Protein AF-A0ABD0SKF1-F1 (afdb_monomer_lite)

Foldseek 3Di:
DVVVVVVVVVVVVVVCVVVVVVLVVLLVVLLVVLVVVVVVVVVCCVPPVPPVVVVLVVLVVLLCVLLPPPCPVVLVVVLVVLLCVLVVVLVVVVVVLVVVLVVVVVVVNVVVNVSSVSVNVSVVVVSVLLSVLVSLLSSLLVSLVSLLVVLVVVLVVVVVVVCVVCPDDDDPDDDDDDDDDDDDDPPPDDDDPVSVVSSVVSVVSSVVSVVVSCVVNVVVVVSVVVSQVPNDDPVVVVVVVVSVVVSVVSVVSSVVSVVSSVVSVVVVVVPCVCVVPDDPVVVVVVVVVVVVVVVVVVVVVPD

Structure (mmCIF, N/CA/C/O backbone):
data_AF-A0ABD0SKF1-F1
#
_entry.id   AF-A0ABD0SKF1-F1
#
loop_
_atom_site.group_PDB
_atom_site.id
_atom_site.type_symbol
_atom_site.label_atom_id
_atom_site.label_alt_id
_atom_site.label_comp_id
_atom_site.label_asym_id
_atom_site.label_entity_id
_atom_site.label_seq_id
_atom_site.pdbx_PDB_ins_code
_atom_site.Cartn_x
_atom_site.Cartn_y
_atom_site.Cartn_z
_atom_site.occupancy
_atom_site.B_iso_or_equiv
_atom_site.auth_seq_id
_atom_site.auth_comp_id
_atom_site.auth_asym_id
_atom_site.auth_atom_id
_atom_site.pdbx_PDB_model_num
ATOM 1 N N . MET A 1 1 ? 49.234 -23.256 -29.506 1.00 54.59 1 MET A N 1
ATOM 2 C CA . MET A 1 1 ? 48.495 -22.386 -28.553 1.00 54.59 1 MET A CA 1
ATOM 3 C C . MET A 1 1 ? 47.554 -21.369 -29.221 1.00 54.59 1 MET A C 1
ATOM 5 O O . MET A 1 1 ? 46.573 -20.989 -28.597 1.00 54.59 1 MET A O 1
ATOM 9 N N . SER A 1 2 ? 47.774 -20.956 -30.476 1.00 57.03 2 SER A N 1
ATOM 10 C CA . SER A 1 2 ? 46.906 -20.014 -31.215 1.00 57.03 2 SER A CA 1
ATOM 11 C C . SER A 1 2 ? 45.556 -20.604 -31.668 1.00 57.03 2 SER A C 1
ATOM 13 O O . SER A 1 2 ? 44.534 -19.933 -31.557 1.00 57.03 2 SER A O 1
ATOM 15 N N . ALA A 1 3 ? 45.510 -21.877 -32.079 1.00 50.09 3 ALA A N 1
ATOM 16 C CA . ALA A 1 3 ? 44.275 -22.535 -32.536 1.00 50.09 3 ALA A CA 1
ATOM 17 C C . ALA A 1 3 ? 43.197 -22.692 -31.438 1.00 50.09 3 ALA A C 1
ATOM 19 O O . ALA A 1 3 ? 42.002 -22.634 -31.719 1.00 50.09 3 ALA A O 1
ATOM 20 N N . PHE A 1 4 ? 43.599 -22.805 -30.166 1.00 46.09 4 PHE A N 1
ATOM 21 C CA . PHE A 1 4 ? 42.666 -22.945 -29.038 1.00 46.09 4 PHE A CA 1
ATOM 22 C C . PHE A 1 4 ? 41.948 -21.625 -28.684 1.00 46.09 4 PHE A C 1
ATOM 24 O O . PHE A 1 4 ? 40.824 -21.649 -28.185 1.00 46.09 4 PHE A O 1
ATOM 31 N N . ARG A 1 5 ? 42.547 -20.459 -28.992 1.00 54.44 5 ARG A N 1
ATOM 32 C CA . ARG A 1 5 ? 41.892 -19.145 -28.815 1.00 54.44 5 ARG A CA 1
ATOM 33 C C . ARG A 1 5 ? 40.775 -18.909 -29.833 1.00 54.44 5 ARG A C 1
ATOM 35 O O . ARG A 1 5 ? 39.752 -18.330 -29.480 1.00 54.44 5 ARG A O 1
ATOM 42 N N . ILE A 1 6 ? 40.943 -19.396 -31.061 1.00 58.97 6 ILE A N 1
ATOM 43 C CA . ILE A 1 6 ? 39.973 -19.199 -32.149 1.00 58.97 6 ILE A CA 1
ATOM 44 C C . ILE A 1 6 ? 38.695 -20.014 -31.891 1.00 58.97 6 ILE A C 1
ATOM 46 O O . ILE A 1 6 ? 37.588 -19.500 -32.044 1.00 58.97 6 ILE A O 1
ATOM 50 N N . ILE A 1 7 ? 38.833 -21.248 -31.393 1.00 60.38 7 ILE A N 1
ATOM 51 C CA . ILE A 1 7 ? 37.686 -22.108 -31.056 1.00 60.38 7 ILE A CA 1
ATOM 52 C C . ILE A 1 7 ? 36.865 -21.517 -29.899 1.00 60.38 7 ILE A C 1
ATOM 54 O O . ILE A 1 7 ? 35.635 -21.559 -29.936 1.00 60.38 7 ILE A O 1
ATOM 58 N N . ASN A 1 8 ? 37.517 -20.918 -28.895 1.00 62.75 8 ASN A N 1
ATOM 59 C CA . ASN A 1 8 ? 36.797 -20.244 -27.813 1.00 62.75 8 ASN A CA 1
ATOM 60 C C . ASN A 1 8 ? 36.077 -18.980 -28.301 1.00 62.75 8 ASN A C 1
ATOM 62 O O . ASN A 1 8 ? 34.930 -18.767 -27.918 1.00 62.75 8 ASN A O 1
ATOM 66 N N . SER A 1 9 ? 36.686 -18.184 -29.186 1.00 68.44 9 SER A N 1
ATOM 67 C CA . SER A 1 9 ? 36.054 -16.961 -29.705 1.00 68.44 9 SER A CA 1
ATOM 68 C C . SER A 1 9 ? 34.761 -17.233 -30.485 1.00 68.44 9 SER A C 1
ATOM 70 O O . SER A 1 9 ? 33.800 -16.478 -30.349 1.00 68.44 9 SER A O 1
ATOM 72 N N . ASN A 1 10 ? 34.691 -18.332 -31.245 1.00 71.38 10 ASN A N 1
ATOM 73 C CA . ASN A 1 10 ? 33.471 -18.705 -31.972 1.00 71.38 10 ASN A CA 1
ATOM 74 C C . ASN A 1 10 ? 32.337 -19.164 -31.045 1.00 71.38 10 ASN A C 1
ATOM 76 O O . ASN A 1 10 ? 31.175 -18.870 -31.313 1.00 71.38 10 ASN A O 1
ATOM 80 N N . LYS A 1 11 ? 32.651 -19.832 -29.925 1.00 73.69 11 LYS A N 1
ATOM 81 C CA . LYS A 1 11 ? 31.632 -20.213 -28.932 1.00 73.69 11 LYS A CA 1
ATOM 82 C C . LYS A 1 11 ? 30.988 -18.988 -28.283 1.00 73.69 11 LYS A C 1
ATOM 84 O O . LYS A 1 11 ? 29.771 -18.964 -28.132 1.00 73.69 11 LYS A O 1
ATOM 89 N N . TYR A 1 12 ? 31.779 -17.964 -27.954 1.00 71.31 12 TYR A N 1
ATOM 90 C CA . TYR A 1 12 ? 31.246 -16.710 -27.412 1.00 71.31 12 TYR A CA 1
ATOM 91 C C . TYR A 1 12 ? 30.392 -15.953 -28.430 1.00 71.31 12 TYR A C 1
ATOM 93 O O . TYR A 1 12 ? 29.350 -15.432 -28.052 1.00 71.31 12 TYR A O 1
ATOM 101 N N . LEU A 1 13 ? 30.774 -15.945 -29.710 1.00 73.25 13 LEU A N 1
ATOM 102 C CA . LEU A 1 13 ? 29.998 -15.283 -30.762 1.00 73.25 13 LEU A CA 1
ATOM 103 C C . LEU A 1 13 ? 28.620 -15.938 -30.963 1.00 73.25 13 LEU A C 1
ATOM 105 O O . LEU A 1 13 ? 27.614 -15.240 -31.054 1.00 73.25 13 LEU A O 1
ATOM 109 N N . ILE A 1 14 ? 28.564 -17.276 -30.971 1.00 76.38 14 ILE A N 1
ATOM 110 C CA . ILE A 1 14 ? 27.308 -18.036 -31.090 1.00 76.38 14 ILE A CA 1
ATOM 111 C C . ILE A 1 14 ? 26.435 -17.829 -29.847 1.00 76.38 14 ILE A C 1
ATOM 113 O O . ILE A 1 14 ? 25.235 -17.590 -29.967 1.00 76.38 14 ILE A O 1
ATOM 117 N N . LEU A 1 15 ? 27.032 -17.867 -28.650 1.00 70.62 15 LEU A N 1
ATOM 118 C CA . LEU A 1 15 ? 26.300 -17.618 -27.409 1.00 70.62 15 LEU A CA 1
ATOM 119 C C . LEU A 1 15 ? 25.717 -16.195 -27.392 1.00 70.62 15 LEU A C 1
ATOM 121 O O . LEU A 1 15 ? 24.545 -16.017 -27.079 1.00 70.62 15 LEU A O 1
ATOM 125 N N . TYR A 1 16 ? 26.503 -15.192 -27.791 1.00 70.69 16 TYR A N 1
ATOM 126 C CA . TYR A 1 16 ? 26.059 -13.799 -27.867 1.00 70.69 16 TYR A CA 1
ATOM 127 C C . TYR A 1 16 ? 24.947 -13.613 -28.911 1.00 70.69 16 TYR A C 1
ATOM 129 O O . TYR A 1 16 ? 23.944 -12.954 -28.640 1.00 70.69 16 TYR A O 1
ATOM 137 N N . GLY A 1 17 ? 25.081 -14.273 -30.066 1.00 74.00 17 GLY A N 1
ATOM 138 C CA . GLY A 1 17 ? 24.083 -14.283 -31.134 1.00 74.00 17 GLY A CA 1
ATOM 139 C C . GLY A 1 17 ? 22.744 -14.914 -30.739 1.00 74.00 17 GLY A C 1
ATOM 140 O O . GLY A 1 17 ? 21.722 -14.506 -31.273 1.00 74.00 17 GLY A O 1
ATOM 141 N N . CYS A 1 18 ? 22.715 -15.849 -29.784 1.00 73.00 18 CYS A N 1
ATOM 142 C CA . CYS A 1 18 ? 21.472 -16.449 -29.277 1.00 73.00 18 CYS A CA 1
ATOM 143 C C . CYS A 1 18 ? 20.893 -15.711 -28.058 1.00 73.00 18 CYS A C 1
ATOM 145 O O . CYS A 1 18 ? 19.673 -15.597 -27.920 1.00 73.00 18 CYS A O 1
ATOM 147 N N . VAL A 1 19 ? 21.745 -15.206 -27.162 1.00 72.69 19 VAL A N 1
ATOM 148 C CA . VAL A 1 19 ? 21.316 -14.566 -25.906 1.00 72.69 19 VAL A CA 1
ATOM 149 C C . VAL A 1 19 ? 20.727 -13.177 -26.153 1.00 72.69 19 VAL A C 1
ATOM 151 O O . VAL A 1 19 ? 19.704 -12.829 -25.571 1.00 72.69 19 VAL A O 1
ATOM 154 N N . VAL A 1 20 ? 21.317 -12.376 -27.045 1.00 72.19 20 VAL A N 1
ATOM 155 C CA . VAL A 1 20 ? 20.825 -11.009 -27.284 1.00 72.19 20 VAL A CA 1
ATOM 156 C C . VAL A 1 20 ? 19.409 -10.999 -27.888 1.00 72.19 20 VAL A C 1
ATOM 158 O O . VAL A 1 20 ? 18.551 -10.297 -27.346 1.00 72.19 20 VAL A O 1
ATOM 161 N N . PRO A 1 21 ? 19.087 -11.803 -28.922 1.00 73.31 21 PRO A N 1
ATOM 162 C CA . PRO A 1 21 ? 17.731 -11.857 -29.471 1.00 73.31 21 PRO A CA 1
ATOM 163 C C . PRO A 1 21 ? 16.698 -12.448 -28.510 1.00 73.31 21 PRO A C 1
ATOM 165 O O . PRO A 1 21 ? 15.554 -12.002 -28.500 1.00 73.31 21 PRO A O 1
ATOM 168 N N . THR A 1 22 ? 17.079 -13.427 -27.683 1.00 73.44 22 THR A N 1
ATOM 169 C CA . THR A 1 22 ? 16.158 -14.014 -26.695 1.00 73.44 22 THR A CA 1
ATOM 170 C C . THR A 1 22 ? 15.822 -13.012 -25.591 1.00 73.44 22 THR A C 1
ATOM 172 O O . THR A 1 22 ? 14.644 -12.826 -25.283 1.00 73.44 22 THR A O 1
ATOM 175 N N . CYS A 1 23 ? 16.811 -12.279 -25.072 1.00 68.00 23 CYS A N 1
ATOM 176 C CA . CYS A 1 23 ? 16.583 -11.161 -24.150 1.00 68.00 23 CYS A CA 1
ATOM 177 C C . CYS A 1 23 ? 15.711 -10.065 -24.780 1.00 68.00 23 CYS A C 1
ATOM 179 O O . CYS A 1 23 ? 14.796 -9.545 -24.137 1.00 68.00 23 CYS A O 1
ATOM 181 N N . PHE A 1 24 ? 15.952 -9.742 -26.051 1.00 72.25 24 PHE A N 1
ATOM 182 C CA . PHE A 1 24 ? 15.146 -8.776 -26.792 1.00 72.25 24 PHE A CA 1
ATOM 183 C C . PHE A 1 24 ? 13.683 -9.229 -26.916 1.00 72.25 24 PHE A C 1
ATOM 185 O O . PHE A 1 24 ? 12.773 -8.465 -26.600 1.00 72.25 24 PHE A O 1
ATOM 192 N N . TYR A 1 25 ? 13.444 -10.487 -27.295 1.00 75.06 25 TYR A N 1
ATOM 193 C CA . TYR A 1 25 ? 12.098 -11.046 -27.436 1.00 75.06 25 TYR A CA 1
ATOM 194 C C . TYR A 1 25 ? 11.344 -11.092 -26.103 1.00 75.06 25 TYR A C 1
ATOM 196 O O . TYR A 1 25 ? 10.180 -10.702 -26.040 1.00 75.06 25 TYR A O 1
ATOM 204 N N . MET A 1 26 ? 12.014 -11.489 -25.017 1.00 73.38 26 MET A N 1
ATOM 205 C CA . MET A 1 26 ? 11.421 -11.453 -23.676 1.00 73.38 26 MET A CA 1
ATOM 206 C C . MET A 1 26 ? 11.051 -10.026 -23.252 1.00 73.38 26 MET A C 1
ATOM 208 O O . MET A 1 26 ? 9.998 -9.815 -22.646 1.00 73.38 26 MET A O 1
ATOM 212 N N . THR A 1 27 ? 11.872 -9.037 -23.618 1.00 70.94 27 THR A N 1
ATOM 213 C CA . THR A 1 27 ? 11.595 -7.616 -23.352 1.00 70.94 27 THR A CA 1
ATOM 214 C C . THR A 1 27 ? 10.375 -7.139 -24.127 1.00 70.94 27 THR A C 1
ATOM 216 O O . THR A 1 27 ? 9.490 -6.510 -23.550 1.00 70.94 27 THR A O 1
ATOM 219 N N . LEU A 1 28 ? 10.280 -7.497 -25.408 1.00 74.56 28 LEU A N 1
ATOM 220 C CA . LEU A 1 28 ? 9.142 -7.159 -26.259 1.00 74.56 28 LEU A CA 1
ATOM 221 C C . LEU A 1 28 ? 7.839 -7.819 -25.775 1.00 74.56 28 LEU A C 1
ATOM 223 O O . LEU A 1 28 ? 6.785 -7.187 -25.765 1.00 74.56 28 LEU A O 1
ATOM 227 N N . LEU A 1 29 ? 7.902 -9.080 -25.344 1.00 77.12 29 LEU A N 1
ATOM 228 C CA . LEU A 1 29 ? 6.737 -9.816 -24.851 1.00 77.12 29 LEU A CA 1
ATOM 229 C C . LEU A 1 29 ? 6.247 -9.262 -23.508 1.00 77.12 29 LEU A C 1
ATOM 231 O O . LEU A 1 29 ? 5.046 -9.073 -23.317 1.00 77.12 29 LEU A O 1
ATOM 235 N N . THR A 1 30 ? 7.179 -8.921 -22.614 1.00 74.19 30 THR A N 1
ATOM 236 C CA . THR A 1 30 ? 6.877 -8.223 -21.355 1.00 74.19 30 THR A CA 1
ATOM 237 C C . THR A 1 30 ? 6.212 -6.877 -21.624 1.00 74.19 30 THR A C 1
ATOM 239 O O . THR A 1 30 ? 5.169 -6.567 -21.053 1.00 74.19 30 THR A O 1
ATOM 242 N N . PHE A 1 31 ? 6.761 -6.118 -22.569 1.00 73.44 31 PHE A N 1
ATOM 243 C CA . PHE A 1 31 ? 6.214 -4.841 -23.010 1.00 73.44 31 PHE A CA 1
ATOM 244 C C . PHE A 1 31 ? 4.782 -4.969 -23.551 1.00 73.44 31 PHE A C 1
ATOM 246 O O . PHE A 1 31 ? 3.900 -4.209 -23.150 1.00 73.44 31 PHE A O 1
ATOM 253 N N . LEU A 1 32 ? 4.522 -5.944 -24.430 1.00 79.19 32 LEU A N 1
ATOM 254 C CA . LEU A 1 32 ? 3.186 -6.171 -24.991 1.00 79.19 32 LEU A CA 1
ATOM 255 C C . LEU A 1 32 ? 2.180 -6.490 -23.886 1.00 79.19 32 LEU A C 1
ATOM 257 O O . LEU A 1 32 ? 1.076 -5.946 -23.874 1.00 79.19 32 LEU A O 1
ATOM 261 N N . PHE A 1 33 ? 2.577 -7.329 -22.932 1.00 79.00 33 PHE A N 1
ATOM 262 C CA . PHE A 1 33 ? 1.734 -7.672 -21.798 1.00 79.00 33 PHE A CA 1
ATOM 263 C C . PHE A 1 33 ? 1.410 -6.449 -20.930 1.00 79.00 33 PHE A C 1
ATOM 265 O O . PHE A 1 33 ? 0.256 -6.239 -20.558 1.00 79.00 33 PHE A O 1
ATOM 272 N N . GLU A 1 34 ? 2.393 -5.600 -20.638 1.00 73.62 34 GLU A N 1
ATOM 273 C CA . GLU A 1 34 ? 2.181 -4.405 -19.819 1.00 73.62 34 GLU A CA 1
ATOM 274 C C . GLU A 1 34 ? 1.318 -3.346 -20.510 1.00 73.62 34 GLU A C 1
ATOM 276 O O . GLU A 1 34 ? 0.498 -2.703 -19.847 1.00 73.62 34 GLU A O 1
ATOM 281 N N . ILE A 1 35 ? 1.434 -3.198 -21.834 1.00 77.50 35 ILE A N 1
ATOM 282 C CA . ILE A 1 35 ? 0.530 -2.346 -22.617 1.00 77.50 35 ILE A CA 1
ATOM 283 C C . ILE A 1 35 ? -0.894 -2.893 -22.575 1.00 77.50 35 ILE A C 1
ATOM 285 O O . ILE A 1 35 ? -1.823 -2.126 -22.330 1.00 77.50 35 ILE A O 1
ATOM 289 N N . LEU A 1 36 ? -1.086 -4.202 -22.756 1.00 82.25 36 LEU A N 1
ATOM 290 C CA . LEU A 1 36 ? -2.411 -4.818 -22.654 1.00 82.25 36 LEU A CA 1
ATOM 291 C C . LEU A 1 36 ? -3.014 -4.598 -21.263 1.00 82.25 36 LEU A C 1
ATOM 293 O O . LEU A 1 36 ? -4.157 -4.157 -21.152 1.00 82.25 36 LEU A O 1
ATOM 297 N N . MET A 1 37 ? -2.229 -4.804 -20.204 1.00 79.06 37 MET A N 1
ATOM 298 C CA . MET A 1 37 ? -2.646 -4.518 -18.829 1.00 79.06 37 MET A CA 1
ATOM 299 C C . MET A 1 37 ? -2.981 -3.038 -18.630 1.00 79.06 37 MET A C 1
ATOM 301 O O . MET A 1 37 ? -3.961 -2.709 -17.967 1.00 79.06 37 MET A O 1
ATOM 305 N N . TYR A 1 38 ? -2.209 -2.125 -19.223 1.00 77.06 38 TYR A N 1
ATOM 306 C CA . TYR A 1 38 ? -2.511 -0.697 -19.193 1.00 77.06 38 TYR A CA 1
ATOM 307 C C . TYR A 1 38 ? -3.816 -0.357 -19.913 1.00 77.06 38 TYR A C 1
ATOM 309 O O . TYR A 1 38 ? -4.615 0.392 -19.361 1.00 77.06 38 TYR A O 1
ATOM 317 N N . ILE A 1 39 ? -4.075 -0.930 -21.088 1.00 80.25 39 ILE A N 1
ATOM 318 C CA . ILE A 1 39 ? -5.331 -0.734 -21.821 1.00 80.25 39 ILE A CA 1
ATOM 319 C C . ILE A 1 39 ? -6.514 -1.270 -21.006 1.00 80.25 39 ILE A C 1
ATOM 321 O O . ILE A 1 39 ? -7.530 -0.587 -20.888 1.00 80.25 39 ILE A O 1
ATOM 325 N N . VAL A 1 40 ? -6.376 -2.448 -20.390 1.00 82.19 40 VAL A N 1
ATOM 326 C CA . VAL A 1 40 ? -7.392 -3.018 -19.488 1.00 82.19 40 VAL A CA 1
ATOM 327 C C . VAL A 1 40 ? -7.638 -2.094 -18.296 1.00 82.19 40 VAL A C 1
ATOM 329 O O . VAL A 1 40 ? -8.790 -1.797 -17.973 1.00 82.19 40 VAL A O 1
ATOM 332 N N . ASP A 1 41 ? -6.575 -1.580 -17.674 1.00 73.19 41 ASP A N 1
ATOM 333 C CA . ASP A 1 41 ? -6.674 -0.627 -16.570 1.00 73.19 41 ASP A CA 1
ATOM 334 C C . ASP A 1 41 ? -7.400 0.653 -16.988 1.00 73.19 41 ASP A C 1
ATOM 336 O O . ASP A 1 41 ? -8.222 1.164 -16.226 1.00 73.19 41 ASP A O 1
ATOM 340 N N . LEU A 1 42 ? -7.106 1.165 -18.184 1.00 75.81 42 LEU A N 1
ATOM 341 C CA . LEU A 1 42 ? -7.687 2.390 -18.721 1.00 75.81 42 LEU A CA 1
ATOM 342 C C . LEU A 1 42 ? -9.158 2.189 -19.089 1.00 75.81 42 LEU A C 1
ATOM 344 O O . LEU A 1 42 ? -9.985 3.039 -18.772 1.00 75.81 42 LEU A O 1
ATOM 348 N N . GLY A 1 43 ? -9.506 1.035 -19.662 1.00 82.31 43 GLY A N 1
ATOM 349 C CA . GLY A 1 43 ? -10.890 0.635 -19.910 1.00 82.31 43 GLY A CA 1
ATOM 350 C C . GLY A 1 43 ? -11.689 0.490 -18.614 1.00 82.31 43 GLY A C 1
ATOM 351 O O . GLY A 1 43 ? -12.815 0.981 -18.519 1.00 82.31 43 GLY A O 1
ATOM 352 N N . TYR A 1 44 ? -11.092 -0.108 -17.579 1.00 77.62 44 TYR A N 1
ATOM 353 C CA . TYR A 1 44 ? -11.714 -0.205 -16.259 1.00 77.62 44 TYR A CA 1
ATOM 354 C C . TYR A 1 44 ? -11.873 1.172 -15.607 1.00 77.62 44 TYR A C 1
ATOM 356 O O . TYR A 1 44 ? -12.935 1.487 -15.071 1.00 77.62 44 TYR A O 1
ATOM 364 N N . LEU A 1 45 ? -10.842 2.020 -15.685 1.00 75.75 45 LEU A N 1
ATOM 365 C CA . LEU A 1 45 ? -10.893 3.394 -15.197 1.00 75.75 45 LEU A CA 1
ATOM 366 C C . LEU A 1 45 ? -12.013 4.161 -15.907 1.00 75.75 45 LEU A C 1
ATOM 368 O O . LEU A 1 45 ? -12.868 4.739 -15.249 1.00 75.75 45 LEU A O 1
ATOM 372 N N . PHE A 1 46 ? -12.071 4.129 -17.231 1.00 82.81 46 PHE A N 1
ATOM 373 C CA . PHE A 1 46 ? -13.068 4.882 -17.982 1.00 82.81 46 PHE A CA 1
ATOM 374 C C . PHE A 1 46 ? -14.497 4.417 -17.672 1.00 82.81 46 PHE A C 1
ATOM 376 O O . PHE A 1 46 ? -15.387 5.236 -17.457 1.00 82.81 46 PHE A O 1
ATOM 383 N N . ARG A 1 47 ? -14.711 3.100 -17.570 1.00 83.88 47 ARG A N 1
ATOM 384 C CA . ARG A 1 47 ? -16.043 2.522 -17.358 1.00 83.88 47 ARG A CA 1
ATOM 385 C C . ARG A 1 47 ? -16.534 2.610 -15.912 1.00 83.88 47 ARG A C 1
ATOM 387 O O . ARG A 1 47 ? -17.732 2.756 -15.692 1.00 83.88 47 ARG A O 1
ATOM 394 N N . PHE A 1 48 ? -15.637 2.504 -14.932 1.00 75.81 48 PHE A N 1
ATOM 395 C CA . PHE A 1 48 ? -16.018 2.310 -13.530 1.00 75.81 48 PHE A CA 1
ATOM 396 C C . PHE A 1 48 ? -15.480 3.374 -12.562 1.00 75.81 48 PHE A C 1
ATOM 398 O O . PHE A 1 48 ? -15.927 3.417 -11.413 1.00 75.81 48 PHE A O 1
ATOM 405 N N . SER A 1 49 ? -14.549 4.247 -12.973 1.00 72.50 49 SER A N 1
ATOM 406 C CA . SER A 1 49 ? -13.859 5.133 -12.022 1.00 72.50 49 SER A CA 1
ATOM 407 C C . SER A 1 49 ? -14.793 6.123 -11.338 1.00 72.50 49 SER A C 1
ATOM 409 O O . SER A 1 49 ? -14.762 6.211 -10.114 1.00 72.50 49 SER A O 1
ATOM 411 N N . GLY A 1 50 ? -15.647 6.828 -12.082 1.00 76.06 50 GLY A N 1
ATOM 412 C CA . GLY A 1 50 ? -16.397 7.958 -11.532 1.00 76.06 50 GLY A CA 1
ATOM 413 C C . GLY A 1 50 ? -17.260 7.572 -10.330 1.00 76.06 50 GLY A C 1
ATOM 414 O O . GLY A 1 50 ? -17.140 8.156 -9.254 1.00 76.06 50 GLY A O 1
ATOM 415 N N . LEU A 1 51 ? -18.094 6.542 -10.482 1.00 82.81 51 LEU A N 1
ATOM 416 C CA . LEU A 1 51 ? -19.067 6.178 -9.452 1.00 82.81 51 LEU A CA 1
ATOM 417 C C . LEU A 1 51 ? -18.433 5.393 -8.294 1.00 82.81 51 LEU A C 1
ATOM 419 O O . LEU A 1 51 ? -18.764 5.631 -7.130 1.00 82.81 51 LEU A O 1
ATOM 423 N N . ILE A 1 52 ? -17.497 4.485 -8.595 1.00 81.38 52 ILE A N 1
ATOM 424 C CA . ILE A 1 52 ? -16.855 3.646 -7.574 1.00 81.38 52 ILE A CA 1
ATOM 425 C C . ILE A 1 52 ? -15.913 4.479 -6.706 1.00 81.38 52 ILE A C 1
ATOM 427 O O . ILE A 1 52 ? -15.978 4.370 -5.483 1.00 81.38 52 ILE A O 1
ATOM 431 N N . TYR A 1 53 ? -15.083 5.353 -7.292 1.00 78.94 53 TYR A N 1
ATOM 432 C CA . TYR A 1 53 ? -14.199 6.209 -6.493 1.00 78.94 53 TYR A CA 1
ATOM 433 C C . TYR A 1 53 ? -14.987 7.185 -5.627 1.00 78.94 53 TYR A C 1
ATOM 435 O O . TYR A 1 53 ? -14.639 7.397 -4.468 1.00 78.94 53 TYR A O 1
ATOM 443 N N . LEU A 1 54 ? -16.073 7.750 -6.150 1.00 83.06 54 LEU A N 1
ATOM 444 C CA . LEU A 1 54 ? -16.892 8.680 -5.385 1.00 83.06 54 LEU A CA 1
ATOM 445 C C . LEU A 1 54 ? -17.569 7.974 -4.200 1.00 83.06 54 LEU A C 1
ATOM 447 O O . LEU A 1 54 ? -17.582 8.505 -3.089 1.00 83.06 54 LEU A O 1
ATOM 451 N N . ASN A 1 55 ? -18.056 6.744 -4.392 1.00 84.94 55 ASN A N 1
ATOM 452 C CA . ASN A 1 55 ? -18.559 5.918 -3.292 1.00 84.94 55 ASN A CA 1
ATOM 453 C C . ASN A 1 55 ? -17.454 5.545 -2.294 1.00 84.94 55 ASN A C 1
ATOM 455 O O . ASN A 1 55 ? -17.682 5.590 -1.086 1.00 84.94 55 ASN A O 1
ATOM 459 N N . TYR A 1 56 ? -16.251 5.249 -2.780 1.00 83.38 56 TYR A N 1
ATOM 460 C CA . TYR A 1 56 ? -15.091 4.943 -1.949 1.00 83.38 56 TYR A CA 1
ATOM 461 C C . TYR A 1 56 ? -14.688 6.122 -1.046 1.00 83.38 56 TYR A C 1
ATOM 463 O O . TYR A 1 56 ? -14.525 5.941 0.162 1.00 83.38 56 TYR A O 1
ATOM 471 N N . PHE A 1 57 ? -14.613 7.345 -1.583 1.00 84.00 57 PHE A N 1
ATOM 472 C CA . PHE A 1 57 ? -14.317 8.545 -0.790 1.00 84.00 57 PHE A CA 1
ATOM 473 C C . PHE A 1 57 ? -15.439 8.894 0.193 1.00 84.00 57 PHE A C 1
ATOM 475 O O . PHE A 1 57 ? -15.157 9.218 1.345 1.00 84.00 57 PHE A O 1
ATOM 482 N N . LYS A 1 58 ? -16.709 8.707 -0.192 1.00 87.94 58 LYS A N 1
ATOM 483 C CA . LYS A 1 58 ? -17.848 8.858 0.731 1.00 87.94 58 LYS A CA 1
ATOM 484 C C . LYS A 1 58 ? -17.750 7.936 1.950 1.00 87.94 58 LYS A C 1
ATOM 486 O O . LYS A 1 58 ? -18.226 8.299 3.026 1.00 87.94 58 LYS A O 1
ATOM 491 N N . ILE A 1 59 ? -17.171 6.740 1.805 1.00 87.00 59 ILE A N 1
ATOM 492 C CA . ILE A 1 59 ? -16.940 5.839 2.943 1.00 87.00 59 ILE A CA 1
ATOM 493 C C . ILE A 1 59 ? -15.904 6.445 3.897 1.00 87.00 59 ILE A C 1
ATOM 495 O O . ILE A 1 59 ? -16.137 6.436 5.106 1.00 87.00 59 ILE A O 1
ATOM 499 N N . TYR A 1 60 ? -14.816 7.026 3.381 1.00 84.50 60 TYR A N 1
ATOM 500 C CA . TYR A 1 60 ? -13.833 7.714 4.224 1.00 84.50 60 TYR A CA 1
ATOM 501 C C . TYR A 1 60 ? -14.426 8.904 4.964 1.00 84.50 60 TYR A C 1
ATOM 503 O O . TYR A 1 60 ? -14.228 9.002 6.172 1.00 84.50 60 TYR A O 1
ATOM 511 N N . ASP A 1 61 ? -15.222 9.731 4.290 1.00 86.81 61 ASP A N 1
ATOM 512 C CA . ASP A 1 61 ? -15.879 10.869 4.934 1.00 86.81 61 ASP A CA 1
ATOM 513 C C . ASP A 1 61 ? -16.782 10.414 6.086 1.00 86.81 61 ASP A C 1
ATOM 515 O O . ASP A 1 61 ? -16.767 11.000 7.168 1.00 86.81 61 ASP A O 1
ATOM 519 N N . ARG A 1 62 ? -17.527 9.315 5.902 1.00 88.31 62 ARG A N 1
ATOM 520 C CA . ARG A 1 62 ? -18.353 8.729 6.969 1.00 88.31 62 ARG A CA 1
ATOM 521 C C . ARG A 1 62 ? -17.515 8.210 8.134 1.00 88.31 62 ARG A C 1
ATOM 523 O O . ARG A 1 62 ? -17.898 8.413 9.285 1.00 88.31 62 ARG A O 1
ATOM 530 N N . ILE A 1 63 ? -16.399 7.531 7.859 1.00 88.06 63 ILE A N 1
ATOM 531 C CA . ILE A 1 63 ? -15.493 7.047 8.910 1.00 88.06 63 ILE A CA 1
ATOM 532 C C . ILE A 1 63 ? -14.914 8.237 9.681 1.00 88.06 63 ILE A C 1
ATOM 534 O O . ILE A 1 63 ? -14.928 8.235 10.911 1.00 88.06 63 ILE A O 1
ATOM 538 N N . ASP A 1 64 ? -14.464 9.270 8.976 1.00 87.94 64 ASP A N 1
ATOM 539 C CA . ASP A 1 64 ? -13.828 10.443 9.568 1.00 87.94 64 ASP A CA 1
ATOM 540 C C . ASP A 1 64 ? -14.828 11.267 10.399 1.00 87.94 64 ASP A C 1
ATOM 542 O O . ASP A 1 64 ? -14.492 11.706 11.501 1.00 87.94 64 ASP A O 1
ATOM 546 N N . GLN A 1 65 ? -16.087 11.378 9.957 1.00 88.69 65 GLN A N 1
ATOM 547 C CA . GLN A 1 65 ? -17.179 11.962 10.748 1.00 88.69 65 GLN A CA 1
ATOM 548 C C . GLN A 1 65 ? -17.418 11.209 12.064 1.00 88.69 65 GLN A C 1
ATOM 550 O O . GLN A 1 65 ? -17.632 11.830 13.102 1.00 88.69 65 GLN A O 1
ATOM 555 N N . ILE A 1 66 ? -17.359 9.873 12.050 1.00 86.38 66 ILE A N 1
ATOM 556 C CA . ILE A 1 66 ? -17.538 9.061 13.264 1.00 86.38 66 ILE A CA 1
ATOM 557 C C . ILE A 1 66 ? -16.299 9.136 14.173 1.00 86.38 66 ILE A C 1
ATOM 559 O O . ILE A 1 66 ? -16.410 9.100 15.403 1.00 86.38 66 ILE A O 1
ATOM 563 N N . LEU A 1 67 ? -15.101 9.227 13.591 1.00 85.38 67 LEU A N 1
ATOM 564 C CA . LEU A 1 67 ? -13.852 9.299 14.344 1.00 85.38 67 LEU A CA 1
ATOM 565 C C . LEU A 1 67 ? -13.567 10.696 14.918 1.00 85.38 67 LEU A C 1
ATOM 567 O O . LEU A 1 67 ? -12.839 10.772 15.906 1.00 85.38 67 LEU A O 1
ATOM 571 N N . GLY A 1 68 ? -14.193 11.760 14.417 1.00 81.56 68 GLY A N 1
ATOM 572 C CA . GLY A 1 68 ? -13.921 13.131 14.858 1.00 81.56 68 GLY A CA 1
ATOM 573 C C . GLY A 1 68 ? -12.620 13.637 14.228 1.00 81.56 68 GLY A C 1
ATOM 574 O O . GLY A 1 68 ? -11.534 13.127 14.486 1.00 81.56 68 GLY A O 1
ATOM 575 N N . THR A 1 69 ? -12.741 14.619 13.343 1.00 66.31 69 THR A N 1
ATOM 576 C CA . THR A 1 69 ? -11.870 14.883 12.183 1.00 66.31 69 THR A CA 1
ATOM 577 C C . THR A 1 69 ? -10.532 15.592 12.449 1.00 66.31 69 THR A C 1
ATOM 579 O O . THR A 1 69 ? -9.968 16.198 11.538 1.00 66.31 69 THR A O 1
ATOM 582 N N . THR A 1 70 ? -9.933 15.497 13.635 1.00 66.00 70 THR A N 1
ATOM 583 C CA . THR A 1 70 ? -8.681 16.231 13.938 1.00 66.00 70 THR A CA 1
ATOM 584 C C . THR A 1 70 ? -7.428 15.683 13.237 1.00 66.00 70 THR A C 1
ATOM 586 O O . THR A 1 70 ? -6.367 16.298 13.291 1.00 66.00 70 THR A O 1
ATOM 589 N N . TYR A 1 71 ? -7.526 14.553 12.533 1.00 69.12 71 TYR A N 1
ATOM 590 C CA . TYR A 1 71 ? -6.356 13.780 12.097 1.00 69.12 71 TYR A CA 1
ATOM 591 C C . TYR A 1 71 ? -5.991 13.895 10.612 1.00 69.12 71 TYR A C 1
ATOM 593 O O . TYR A 1 71 ? -4.962 13.365 10.183 1.00 69.12 71 TYR A O 1
ATOM 601 N N . ASN A 1 72 ? -6.805 14.594 9.817 1.00 76.25 72 ASN A N 1
ATOM 602 C CA . ASN A 1 72 ? -6.601 14.696 8.370 1.00 76.25 72 ASN A CA 1
ATOM 603 C C . ASN A 1 72 ? -5.248 15.356 8.025 1.00 76.25 72 ASN A C 1
ATOM 605 O O . ASN A 1 72 ? -4.566 14.950 7.089 1.00 76.25 72 ASN A O 1
ATOM 609 N N . THR A 1 73 ? -4.800 16.321 8.831 1.00 83.62 73 THR A N 1
ATOM 610 C CA . THR A 1 73 ? -3.514 17.016 8.644 1.00 83.62 73 THR A CA 1
ATOM 611 C C . THR A 1 73 ? -2.312 16.088 8.829 1.00 83.62 73 THR A C 1
ATOM 613 O O . THR A 1 73 ? -1.390 16.106 8.016 1.00 83.62 73 THR A O 1
ATOM 616 N N . ILE A 1 74 ? -2.340 15.217 9.844 1.00 84.62 74 ILE A N 1
ATOM 617 C CA . ILE A 1 74 ? -1.251 14.272 10.141 1.00 84.62 74 ILE A CA 1
ATOM 618 C C . ILE A 1 74 ? -1.158 13.199 9.052 1.00 84.62 74 ILE A C 1
ATOM 620 O O . ILE A 1 74 ? -0.059 12.851 8.612 1.00 84.62 74 ILE A O 1
ATOM 624 N N . ILE A 1 75 ? -2.307 12.687 8.599 1.00 83.50 75 ILE A N 1
ATOM 625 C CA . ILE A 1 75 ? -2.370 11.716 7.502 1.00 83.50 75 ILE A CA 1
ATOM 626 C C . ILE A 1 75 ? -1.820 12.352 6.223 1.00 83.50 75 ILE A C 1
ATOM 628 O O . ILE A 1 75 ? -0.916 11.784 5.610 1.00 83.50 75 ILE A O 1
ATOM 632 N N . LYS A 1 76 ? -2.289 13.555 5.863 1.00 86.00 76 LYS A N 1
ATOM 633 C CA . LYS A 1 76 ? -1.811 14.296 4.686 1.00 86.00 76 LYS A CA 1
ATOM 634 C C . LYS A 1 76 ? -0.307 14.541 4.730 1.00 86.00 76 LYS A C 1
ATOM 636 O O . LYS A 1 76 ? 0.362 14.261 3.745 1.00 86.00 76 LYS A O 1
ATOM 641 N N . ALA A 1 77 ? 0.241 14.983 5.863 1.00 87.94 77 ALA A N 1
ATOM 642 C CA . ALA A 1 77 ? 1.678 15.225 6.004 1.00 87.94 77 ALA A CA 1
ATOM 643 C C . ALA A 1 77 ? 2.512 13.947 5.808 1.00 87.94 77 ALA A C 1
ATOM 645 O O . ALA A 1 77 ? 3.559 13.975 5.161 1.00 87.94 77 ALA A O 1
ATOM 646 N N . ARG A 1 78 ? 2.047 12.804 6.330 1.00 84.44 78 ARG A N 1
ATOM 647 C CA . ARG A 1 78 ? 2.736 11.518 6.138 1.00 84.44 78 ARG A CA 1
ATOM 648 C C . ARG A 1 78 ? 2.646 11.024 4.705 1.00 84.44 78 ARG A C 1
ATOM 650 O O . ARG A 1 78 ? 3.672 10.630 4.159 1.00 84.44 78 ARG A O 1
ATOM 657 N N . VAL A 1 79 ? 1.454 11.051 4.112 1.00 84.88 79 VAL A N 1
ATOM 658 C CA . VAL A 1 79 ? 1.262 10.672 2.707 1.00 84.88 79 VAL A CA 1
ATOM 659 C C . VAL A 1 79 ? 2.134 11.558 1.820 1.00 84.88 79 VAL A C 1
ATOM 661 O O . VAL A 1 79 ? 2.894 11.027 1.026 1.00 84.88 79 VAL A O 1
ATOM 664 N N . LEU A 1 80 ? 2.141 12.875 2.045 1.00 87.75 80 LEU A N 1
ATOM 665 C CA . LEU A 1 80 ? 2.986 13.818 1.314 1.00 87.75 80 LEU A CA 1
ATOM 666 C C . LEU A 1 80 ? 4.478 13.487 1.450 1.00 87.75 80 LEU A C 1
ATOM 668 O O . LEU A 1 80 ? 5.173 13.432 0.443 1.00 87.75 80 LEU A O 1
ATOM 672 N N . LYS A 1 81 ? 4.975 13.211 2.665 1.00 88.62 81 LYS A N 1
ATOM 673 C CA . LYS A 1 81 ? 6.380 12.818 2.877 1.00 88.62 81 LYS A CA 1
ATOM 674 C C . LYS A 1 81 ? 6.744 11.556 2.086 1.00 88.62 81 LYS A C 1
ATOM 676 O O . LYS A 1 81 ? 7.828 11.489 1.511 1.00 88.62 81 LYS A O 1
ATOM 681 N N . TYR A 1 82 ? 5.844 10.575 2.043 1.00 82.06 82 TYR A N 1
ATOM 682 C CA . TYR A 1 82 ? 6.028 9.352 1.262 1.00 82.06 82 TYR A CA 1
ATOM 683 C C . TYR A 1 82 ? 6.005 9.609 -0.242 1.00 82.06 82 TYR A C 1
ATOM 685 O O . TYR A 1 82 ? 6.899 9.147 -0.947 1.00 82.06 82 TYR A O 1
ATOM 693 N N . THR A 1 83 ? 5.036 10.389 -0.719 1.00 84.19 83 THR A N 1
ATOM 694 C CA . THR A 1 83 ? 4.948 10.796 -2.122 1.00 84.19 83 THR A CA 1
ATOM 695 C C . THR A 1 83 ? 6.205 11.545 -2.549 1.00 84.19 83 THR A C 1
ATOM 697 O O . THR A 1 83 ? 6.746 11.234 -3.599 1.00 84.19 83 THR A O 1
ATOM 700 N N . ILE A 1 84 ? 6.721 12.469 -1.730 1.00 87.44 84 ILE A N 1
ATOM 701 C CA . ILE A 1 84 ? 7.964 13.199 -2.022 1.00 87.44 84 ILE A CA 1
ATOM 702 C C . ILE A 1 84 ? 9.154 12.239 -2.088 1.00 87.44 84 ILE A C 1
ATOM 704 O O . ILE A 1 84 ? 9.944 12.329 -3.018 1.00 87.44 84 ILE A O 1
ATOM 708 N N . CYS A 1 85 ? 9.277 11.302 -1.144 1.00 84.94 85 CYS A N 1
ATOM 709 C CA . CYS A 1 85 ? 10.368 10.327 -1.142 1.00 84.94 85 CYS A CA 1
ATOM 710 C C . CYS A 1 85 ? 10.352 9.451 -2.408 1.00 84.94 85 CYS A C 1
ATOM 712 O O . CYS A 1 85 ? 11.367 9.343 -3.094 1.00 84.94 85 CYS A O 1
ATOM 714 N N . LEU A 1 86 ? 9.190 8.912 -2.777 1.00 79.12 86 LEU A N 1
ATOM 715 C CA . LEU A 1 86 ? 9.028 8.054 -3.957 1.00 79.12 86 LEU A CA 1
ATOM 716 C C . LEU A 1 86 ? 9.101 8.829 -5.285 1.00 79.12 86 LEU A C 1
ATOM 718 O O . LEU A 1 86 ? 9.605 8.325 -6.291 1.00 79.12 86 LEU A O 1
ATOM 722 N N . ALA A 1 87 ? 8.636 10.078 -5.303 1.00 81.56 87 ALA A N 1
ATOM 723 C CA . ALA A 1 87 ? 8.826 10.968 -6.441 1.00 81.56 87 ALA A CA 1
ATOM 724 C C . ALA A 1 87 ? 10.307 11.321 -6.603 1.00 81.56 87 ALA A C 1
ATOM 726 O O . ALA A 1 87 ? 10.821 11.278 -7.714 1.00 81.56 87 ALA A O 1
ATOM 727 N N . SER A 1 88 ? 11.016 11.598 -5.504 1.00 83.25 88 SER A N 1
ATOM 728 C CA . SER A 1 88 ? 12.446 11.911 -5.543 1.00 83.25 88 SER A CA 1
ATOM 729 C C . SER A 1 88 ? 13.280 10.737 -6.053 1.00 83.25 88 SER A C 1
ATOM 731 O O . SER A 1 88 ? 14.145 10.953 -6.899 1.00 83.25 88 SER A O 1
ATOM 733 N N . SER A 1 89 ? 12.975 9.497 -5.641 1.00 79.94 89 SER A N 1
ATOM 734 C CA . SER A 1 89 ? 13.647 8.311 -6.186 1.00 79.94 89 SER A CA 1
ATOM 735 C C . SER A 1 89 ? 13.365 8.161 -7.681 1.00 79.94 89 SER A C 1
ATOM 737 O O . SER A 1 89 ? 14.293 7.976 -8.461 1.00 79.94 89 SER A O 1
ATOM 739 N N . SER A 1 90 ? 12.115 8.354 -8.110 1.00 77.56 90 SER A N 1
ATOM 740 C CA . SER A 1 90 ? 11.736 8.311 -9.530 1.00 77.56 90 SER A CA 1
ATOM 741 C C . SER A 1 90 ? 12.433 9.407 -10.358 1.00 77.56 90 SER A C 1
ATOM 743 O O . SER A 1 90 ? 12.886 9.141 -11.470 1.00 77.56 90 SER A O 1
ATOM 745 N N . CYS A 1 91 ? 12.600 10.613 -9.807 1.00 79.38 91 CYS A N 1
ATOM 746 C CA . CYS A 1 91 ? 13.346 11.705 -10.439 1.00 79.38 91 CYS A CA 1
ATOM 747 C C . CYS A 1 91 ? 14.847 11.416 -10.555 1.00 79.38 91 CYS A C 1
ATOM 749 O O . CYS A 1 91 ? 15.461 11.793 -11.551 1.00 79.38 91 CYS A O 1
ATOM 751 N N . MET A 1 92 ? 15.445 10.705 -9.595 1.00 80.56 92 MET A N 1
ATOM 752 C CA . MET A 1 92 ? 16.845 10.284 -9.717 1.00 80.56 92 MET A CA 1
ATOM 753 C C . MET A 1 92 ? 17.065 9.302 -10.872 1.00 80.56 92 MET A C 1
ATOM 755 O O . MET A 1 92 ? 18.153 9.276 -11.432 1.00 80.56 92 MET A O 1
ATOM 759 N N . PHE A 1 93 ? 16.041 8.546 -11.282 1.00 75.00 93 PHE A N 1
ATOM 760 C CA . PHE A 1 93 ? 16.108 7.688 -12.471 1.00 75.00 93 PHE A CA 1
ATOM 761 C C . PHE A 1 93 ? 15.894 8.443 -13.789 1.00 75.00 93 PHE A C 1
ATOM 763 O O . PHE A 1 93 ? 16.373 7.987 -14.825 1.00 75.00 93 PHE A O 1
ATOM 770 N N . LEU A 1 94 ? 15.216 9.595 -13.765 1.00 77.88 94 LEU A N 1
ATOM 771 C CA . LEU A 1 94 ? 15.004 10.423 -14.955 1.00 77.88 94 LEU A CA 1
ATOM 772 C C . LEU A 1 94 ? 16.318 10.978 -15.515 1.00 77.88 94 LEU A C 1
ATOM 774 O O . LEU A 1 94 ? 16.495 10.995 -16.727 1.00 77.88 94 LEU A O 1
ATOM 778 N N . ILE A 1 95 ? 17.246 11.393 -14.648 1.00 80.94 95 ILE A N 1
ATOM 779 C CA . ILE A 1 95 ? 18.494 12.051 -15.067 1.00 80.94 95 ILE A CA 1
ATOM 780 C C . ILE A 1 95 ? 19.418 11.093 -15.852 1.00 80.94 95 ILE A C 1
ATOM 782 O O . ILE A 1 95 ? 19.824 11.441 -16.958 1.00 80.94 95 ILE A O 1
ATOM 786 N N . PRO A 1 96 ? 19.731 9.869 -15.378 1.00 79.00 96 PRO A N 1
ATOM 787 C CA . PRO A 1 96 ? 20.495 8.910 -16.175 1.00 79.00 96 PRO A CA 1
ATOM 788 C C . PRO A 1 96 ? 19.751 8.469 -17.436 1.00 79.00 96 PRO A C 1
ATOM 790 O O . PRO A 1 96 ? 20.383 8.229 -18.460 1.00 79.00 96 PRO A O 1
ATOM 793 N N . ALA A 1 97 ? 18.417 8.372 -17.378 1.00 76.56 97 ALA A N 1
ATOM 794 C CA . ALA A 1 97 ? 17.613 7.973 -18.527 1.00 76.56 97 ALA A CA 1
ATOM 795 C C . ALA A 1 97 ? 17.690 9.003 -19.662 1.00 76.56 97 ALA A C 1
ATOM 797 O O . ALA A 1 97 ? 17.851 8.609 -20.813 1.00 76.56 97 ALA A O 1
ATOM 798 N N . THR A 1 98 ? 17.631 10.304 -19.360 1.00 79.75 98 THR A N 1
ATOM 799 C CA . THR A 1 98 ? 17.768 11.355 -20.380 1.00 79.75 98 THR A CA 1
ATOM 800 C C . THR A 1 98 ? 19.181 11.411 -20.950 1.00 79.75 98 THR A C 1
ATOM 802 O O . THR A 1 98 ? 19.334 11.507 -22.164 1.00 79.75 98 THR A O 1
ATOM 805 N N . LEU A 1 99 ? 20.217 11.277 -20.116 1.00 82.12 99 LEU A N 1
ATOM 806 C CA . LEU A 1 99 ? 21.611 11.219 -20.580 1.00 82.12 99 LEU A CA 1
ATOM 807 C C . LEU A 1 99 ? 21.856 10.020 -21.508 1.00 82.12 99 LEU A C 1
ATOM 809 O O . LEU A 1 99 ? 22.487 10.152 -22.556 1.00 82.12 99 LEU A O 1
ATOM 813 N N . PHE A 1 100 ? 21.307 8.858 -21.155 1.00 78.56 100 PHE A N 1
ATOM 814 C CA . PHE A 1 100 ? 21.388 7.657 -21.979 1.00 78.56 100 PHE A CA 1
ATOM 815 C C . PHE A 1 100 ? 20.603 7.796 -23.292 1.00 78.56 100 PHE A C 1
ATOM 817 O O . PHE A 1 100 ? 21.060 7.345 -24.340 1.00 78.56 100 PHE A O 1
ATOM 824 N N . TRP A 1 101 ? 19.455 8.476 -23.256 1.00 80.50 101 TRP A N 1
ATOM 825 C CA . TRP A 1 101 ? 18.646 8.783 -24.435 1.00 80.50 101 TRP A CA 1
ATOM 826 C C . TRP A 1 101 ? 19.417 9.630 -25.458 1.00 80.50 101 TRP A C 1
ATOM 828 O O . TRP A 1 101 ? 19.427 9.288 -26.639 1.00 80.50 101 TRP A O 1
ATOM 838 N N . PHE A 1 102 ? 20.134 10.670 -25.010 1.00 80.00 102 PHE A N 1
ATOM 839 C CA . PHE A 1 102 ? 20.997 11.476 -25.885 1.00 80.00 102 PHE A CA 1
ATOM 840 C C . PHE A 1 102 ? 22.115 10.642 -26.527 1.00 80.00 102 PHE A C 1
ATOM 842 O O . PHE A 1 102 ? 22.316 10.721 -27.737 1.00 80.00 102 PHE A O 1
ATOM 849 N N . SER A 1 103 ? 22.780 9.787 -25.744 1.00 79.44 103 SER A N 1
ATOM 850 C CA . SER A 1 103 ? 23.844 8.907 -26.249 1.00 79.44 103 SER A CA 1
ATOM 851 C C . SER A 1 103 ? 23.340 7.897 -27.294 1.00 79.44 103 SER A C 1
ATOM 853 O O . SER A 1 103 ? 24.023 7.624 -28.279 1.00 79.44 103 SER A O 1
ATOM 855 N N . LEU A 1 104 ? 22.124 7.366 -27.128 1.00 77.94 104 LEU A N 1
ATOM 856 C CA . LEU A 1 104 ? 21.520 6.413 -28.068 1.00 77.94 104 LEU A CA 1
ATOM 857 C C . LEU A 1 104 ? 21.119 7.032 -29.411 1.00 77.94 104 LEU A C 1
ATOM 859 O O . LEU A 1 104 ? 21.163 6.348 -30.440 1.00 77.94 104 LEU A O 1
ATOM 863 N N . ILE A 1 105 ? 20.708 8.300 -29.397 1.00 81.69 105 ILE A N 1
ATOM 864 C CA . ILE A 1 105 ? 20.380 9.051 -30.614 1.00 81.69 105 ILE A CA 1
ATOM 865 C C . ILE A 1 105 ? 21.638 9.325 -31.419 1.00 81.69 105 ILE A C 1
ATOM 867 O O . ILE A 1 105 ? 21.631 9.125 -32.631 1.00 81.69 105 ILE A O 1
ATOM 871 N N . GLU A 1 106 ? 22.720 9.713 -30.746 1.00 79.62 106 GLU A N 1
ATOM 872 C CA . GLU A 1 106 ? 24.026 9.896 -31.380 1.00 79.62 106 GLU A CA 1
ATOM 873 C C . GLU A 1 106 ? 24.530 8.586 -32.012 1.00 79.62 106 GLU A C 1
ATOM 875 O O . GLU A 1 106 ? 25.077 8.593 -33.112 1.00 79.62 106 GLU A O 1
ATOM 880 N N . ALA A 1 107 ? 24.235 7.441 -31.386 1.00 81.44 107 ALA A N 1
ATOM 881 C CA . ALA A 1 107 ? 24.525 6.112 -31.926 1.00 81.44 107 ALA A CA 1
ATOM 882 C C . ALA A 1 107 ? 23.591 5.657 -33.076 1.00 81.44 107 ALA A C 1
ATOM 884 O O . ALA A 1 107 ? 23.747 4.548 -33.588 1.00 81.44 107 ALA A O 1
ATOM 885 N N . GLY A 1 108 ? 22.607 6.468 -33.488 1.00 79.50 108 GLY A N 1
ATOM 886 C CA . GLY A 1 108 ? 21.767 6.223 -34.671 1.00 79.50 108 GLY A CA 1
ATOM 887 C C . GLY A 1 108 ? 20.684 5.147 -34.516 1.00 79.50 108 GLY A C 1
ATOM 888 O O . GLY A 1 108 ? 20.113 4.690 -35.506 1.00 79.50 108 GLY A O 1
ATOM 889 N N . SER A 1 109 ? 20.365 4.724 -33.291 1.00 79.94 109 SER A N 1
ATOM 890 C CA . SER A 1 109 ? 19.518 3.547 -33.047 1.00 79.94 109 SER A CA 1
ATOM 891 C C . SER A 1 109 ? 18.091 3.895 -32.586 1.00 79.94 109 SER A C 1
ATOM 893 O O . SER A 1 109 ? 17.686 3.634 -31.455 1.00 79.94 109 SER A O 1
ATOM 895 N N . MET A 1 110 ? 17.273 4.449 -33.490 1.00 77.25 110 MET A N 1
ATOM 896 C CA . MET A 1 110 ? 15.890 4.887 -33.193 1.00 77.25 110 MET A CA 1
ATOM 897 C C . MET A 1 110 ? 15.010 3.822 -32.511 1.00 77.25 110 MET A C 1
ATOM 899 O O . MET A 1 110 ? 14.196 4.140 -31.645 1.00 77.25 110 MET A O 1
ATOM 903 N N . LEU A 1 111 ? 15.181 2.545 -32.861 1.00 74.50 111 LEU A N 1
ATOM 904 C CA . LEU A 1 111 ? 14.411 1.450 -32.263 1.00 74.50 111 LEU A CA 1
ATOM 905 C C . LEU A 1 111 ? 14.727 1.272 -30.767 1.00 74.50 111 LEU A C 1
ATOM 907 O O . LEU A 1 111 ? 13.820 1.057 -29.963 1.00 74.50 111 LEU A O 1
ATOM 911 N N . PHE A 1 112 ? 15.994 1.420 -30.373 1.00 72.88 112 PHE A N 1
ATOM 912 C CA . PHE A 1 112 ? 16.393 1.360 -28.967 1.00 72.88 112 PHE A CA 1
ATOM 913 C C . PHE A 1 112 ? 15.853 2.550 -28.180 1.00 72.88 112 PHE A C 1
ATOM 915 O O . PHE A 1 112 ? 15.405 2.372 -27.049 1.00 72.88 112 PHE A O 1
ATOM 922 N N . VAL A 1 113 ? 15.830 3.736 -28.788 1.00 77.75 113 VAL A N 1
ATOM 923 C CA . VAL A 1 113 ? 15.256 4.948 -28.189 1.00 77.75 113 VAL A CA 1
ATOM 924 C C . VAL A 1 113 ? 13.788 4.718 -27.806 1.00 77.75 113 VAL A C 1
ATOM 926 O O . VAL A 1 113 ? 13.408 4.955 -26.660 1.00 77.75 113 VAL A O 1
ATOM 929 N N . ILE A 1 114 ? 12.978 4.171 -28.720 1.00 75.56 114 ILE A N 1
ATOM 930 C CA . ILE A 1 114 ? 11.552 3.882 -28.481 1.00 75.56 114 ILE A CA 1
ATOM 931 C C . ILE A 1 114 ? 11.360 2.840 -27.367 1.00 75.56 114 ILE A C 1
ATOM 933 O O . ILE A 1 114 ? 10.521 3.022 -26.476 1.00 75.56 114 ILE A O 1
ATOM 937 N N . LEU A 1 115 ? 12.146 1.758 -27.386 1.00 73.62 115 LEU A N 1
ATOM 938 C CA . LEU A 1 115 ? 12.077 0.714 -26.359 1.00 73.62 115 LEU A CA 1
ATOM 939 C C . LEU A 1 115 ? 12.404 1.274 -24.970 1.00 73.62 115 LEU A C 1
ATOM 941 O O . LEU A 1 115 ? 11.636 1.073 -24.027 1.00 73.62 115 LEU A O 1
ATOM 945 N N . TRP A 1 116 ? 13.493 2.036 -24.849 1.00 75.69 116 TRP A N 1
ATOM 946 C CA . TRP A 1 116 ? 13.917 2.623 -23.578 1.00 75.69 116 TRP A CA 1
ATOM 947 C C . TRP A 1 116 ? 12.944 3.678 -23.049 1.00 75.69 116 TRP A C 1
ATOM 949 O O . TRP A 1 116 ? 12.628 3.670 -21.856 1.00 75.69 116 TRP A O 1
ATOM 959 N N . SER A 1 117 ? 12.405 4.538 -23.919 1.00 76.88 117 SER A N 1
ATOM 960 C CA . SER A 1 117 ? 11.358 5.491 -23.534 1.00 76.88 117 SER A CA 1
ATOM 961 C C . SER A 1 117 ? 10.123 4.788 -22.972 1.00 76.88 117 SER A C 1
ATOM 963 O O . SER A 1 117 ? 9.507 5.281 -22.028 1.00 76.88 117 SER A O 1
ATOM 965 N N . THR A 1 118 ? 9.773 3.610 -23.487 1.00 71.44 118 THR A N 1
ATOM 966 C CA . THR A 1 118 ? 8.589 2.906 -22.989 1.00 71.44 118 THR A CA 1
ATOM 967 C C . THR A 1 118 ? 8.836 2.187 -21.668 1.00 71.44 118 THR A C 1
ATOM 969 O O . THR A 1 118 ? 7.993 2.269 -20.775 1.00 71.44 118 THR A O 1
ATOM 972 N N . VAL A 1 119 ? 10.012 1.570 -21.487 1.00 74.75 119 VAL A N 1
ATOM 973 C CA . VAL A 1 119 ? 10.443 1.027 -20.182 1.00 74.75 119 VAL A CA 1
ATOM 974 C C . VAL A 1 119 ? 10.359 2.105 -19.098 1.00 74.75 119 VAL A C 1
ATOM 976 O O . VAL A 1 119 ? 9.922 1.841 -17.976 1.00 74.75 119 VAL A O 1
ATOM 979 N N . PHE A 1 120 ? 10.714 3.345 -19.440 1.00 75.75 120 PHE A N 1
ATOM 980 C CA . PHE A 1 120 ? 10.576 4.475 -18.532 1.00 75.75 120 PHE A CA 1
ATOM 981 C C . PHE A 1 120 ? 9.109 4.775 -18.168 1.00 75.75 120 PHE A C 1
ATOM 983 O O . PHE A 1 120 ? 8.790 4.911 -16.986 1.00 75.75 120 PHE A O 1
ATOM 990 N N . ILE A 1 121 ? 8.201 4.830 -19.150 1.00 76.12 121 ILE A N 1
ATOM 991 C CA . ILE A 1 121 ? 6.763 5.070 -18.917 1.00 76.12 121 ILE A CA 1
ATOM 992 C C . ILE A 1 121 ? 6.157 3.985 -18.019 1.00 76.12 121 ILE A C 1
ATOM 994 O O . ILE A 1 121 ? 5.433 4.292 -17.069 1.00 76.12 121 ILE A O 1
ATOM 998 N N . ILE A 1 122 ? 6.485 2.721 -18.288 1.00 75.25 122 ILE A N 1
ATOM 999 C CA . ILE A 1 122 ? 6.078 1.569 -17.474 1.00 75.25 122 ILE A CA 1
ATOM 1000 C C . ILE A 1 122 ? 6.543 1.750 -16.028 1.00 75.25 122 ILE A C 1
ATOM 1002 O O . ILE A 1 122 ? 5.747 1.651 -15.089 1.00 75.25 122 ILE A O 1
ATOM 1006 N N . ARG A 1 123 ? 7.829 2.061 -15.837 1.00 75.38 123 ARG A N 1
ATOM 1007 C CA . ARG A 1 123 ? 8.419 2.258 -14.511 1.00 75.38 123 ARG A CA 1
ATOM 1008 C C . ARG A 1 123 ? 7.749 3.408 -13.767 1.00 75.38 123 ARG A C 1
ATOM 1010 O O . ARG A 1 123 ? 7.418 3.263 -12.594 1.00 75.38 123 ARG A O 1
ATOM 1017 N N . PHE A 1 124 ? 7.483 4.515 -14.453 1.00 78.00 124 PHE A N 1
ATOM 1018 C CA . PHE A 1 124 ? 6.768 5.652 -13.886 1.00 78.00 124 PHE A CA 1
ATOM 1019 C C . PHE A 1 124 ? 5.342 5.278 -13.448 1.00 78.00 124 PHE A C 1
ATOM 1021 O O . PHE A 1 124 ? 4.952 5.560 -12.313 1.00 78.00 124 PHE A O 1
ATOM 1028 N N . LYS A 1 125 ? 4.582 4.567 -14.295 1.00 79.00 125 LYS A N 1
ATOM 1029 C CA . LYS A 1 125 ? 3.248 4.037 -13.949 1.00 79.00 125 LYS A CA 1
ATOM 1030 C C . LYS A 1 125 ? 3.308 3.144 -12.705 1.00 79.00 125 LYS A C 1
ATOM 1032 O O . LYS A 1 125 ? 2.444 3.235 -11.827 1.00 79.00 125 LYS A O 1
ATOM 1037 N N . HIS A 1 126 ? 4.320 2.287 -12.617 1.00 78.00 126 HIS A N 1
ATOM 1038 C CA . HIS A 1 126 ? 4.506 1.399 -11.477 1.00 78.00 126 HIS A CA 1
ATOM 1039 C C . HIS A 1 126 ? 4.778 2.178 -10.183 1.00 78.00 126 HIS A C 1
ATOM 1041 O O . HIS A 1 126 ? 4.104 1.938 -9.179 1.00 78.00 126 HIS A O 1
ATOM 1047 N N . SER A 1 127 ? 5.673 3.172 -10.219 1.00 78.81 127 SER A N 1
ATOM 1048 C CA . SER A 1 127 ? 5.920 4.065 -9.079 1.00 78.81 127 SER A CA 1
ATOM 1049 C C . SER A 1 127 ? 4.636 4.753 -8.609 1.00 78.81 127 SER A C 1
ATOM 1051 O O . SER A 1 127 ? 4.344 4.755 -7.414 1.00 78.81 127 SER A O 1
ATOM 1053 N N . LEU A 1 128 ? 3.818 5.272 -9.534 1.00 81.31 128 LEU A N 1
ATOM 1054 C CA . LEU A 1 128 ? 2.525 5.880 -9.197 1.00 81.31 128 LEU A CA 1
ATOM 1055 C C . LEU A 1 128 ? 1.572 4.888 -8.520 1.00 81.31 128 LEU A C 1
ATOM 1057 O O . LEU A 1 128 ? 0.925 5.231 -7.531 1.00 81.31 128 LEU A O 1
ATOM 1061 N N . THR A 1 129 ? 1.525 3.649 -9.009 1.00 81.00 129 THR A N 1
ATOM 1062 C CA . THR A 1 129 ? 0.673 2.595 -8.439 1.00 81.00 129 THR A CA 1
ATOM 1063 C C . THR A 1 129 ? 1.108 2.240 -7.014 1.00 81.00 129 THR A C 1
ATOM 1065 O O . THR A 1 129 ? 0.263 2.100 -6.128 1.00 81.00 129 THR A O 1
ATOM 1068 N N . ILE A 1 130 ? 2.419 2.150 -6.756 1.00 80.00 130 ILE A N 1
ATOM 1069 C CA . ILE A 1 130 ? 2.947 1.917 -5.404 1.00 80.00 130 ILE A CA 1
ATOM 1070 C C . ILE A 1 130 ? 2.646 3.098 -4.482 1.00 80.00 130 ILE A C 1
ATOM 1072 O O . ILE A 1 130 ? 2.280 2.884 -3.326 1.00 80.00 130 ILE A O 1
ATOM 1076 N N . ILE A 1 131 ? 2.776 4.335 -4.970 1.00 83.50 131 ILE A N 1
ATOM 1077 C CA . ILE A 1 131 ? 2.437 5.538 -4.198 1.00 83.50 131 ILE A CA 1
ATOM 1078 C C . ILE A 1 131 ? 0.957 5.504 -3.797 1.00 83.50 131 ILE A C 1
ATOM 1080 O O . ILE A 1 131 ? 0.642 5.713 -2.624 1.00 83.50 131 ILE A O 1
ATOM 1084 N N . GLU A 1 132 ? 0.054 5.201 -4.735 1.00 84.56 132 GLU A N 1
ATOM 1085 C CA . GLU A 1 132 ? -1.386 5.106 -4.469 1.00 84.56 132 GLU A CA 1
ATOM 1086 C C . GLU A 1 132 ? -1.696 3.998 -3.449 1.00 84.56 132 GLU A C 1
ATOM 1088 O O . GLU A 1 132 ? -2.451 4.215 -2.495 1.00 84.56 132 GLU A O 1
ATOM 1093 N N . LEU A 1 133 ? -1.071 2.826 -3.589 1.00 83.50 133 LEU A N 1
ATOM 1094 C CA . LEU A 1 133 ? -1.227 1.720 -2.646 1.00 83.50 133 LEU A CA 1
ATOM 1095 C C . LEU A 1 133 ? -0.721 2.093 -1.244 1.00 83.50 133 LEU A C 1
ATOM 1097 O O . LEU A 1 133 ? -1.443 1.932 -0.259 1.00 83.50 133 LEU A O 1
ATOM 1101 N N . CYS A 1 134 ? 0.485 2.658 -1.146 1.00 82.31 134 CYS A N 1
ATOM 1102 C CA . CYS A 1 134 ? 1.059 3.122 0.116 1.00 82.31 134 CYS A CA 1
ATOM 1103 C C . CYS A 1 134 ? 0.176 4.180 0.785 1.00 82.31 134 CYS A C 1
ATOM 1105 O O . CYS A 1 134 ? -0.036 4.125 1.998 1.00 82.31 134 CYS A O 1
ATOM 1107 N N . ALA A 1 135 ? -0.370 5.125 0.015 1.00 85.69 135 ALA A N 1
ATOM 1108 C CA . ALA A 1 135 ? -1.260 6.155 0.537 1.00 85.69 135 ALA A CA 1
ATOM 1109 C C . ALA A 1 135 ? -2.520 5.545 1.171 1.00 85.69 135 ALA A C 1
ATOM 1111 O O . ALA A 1 135 ? -2.886 5.923 2.287 1.00 85.69 135 ALA A O 1
ATOM 1112 N N . ASN A 1 136 ? -3.142 4.566 0.507 1.00 86.38 136 ASN A N 1
ATOM 1113 C CA . ASN A 1 136 ? -4.304 3.851 1.039 1.00 86.38 136 ASN A CA 1
ATOM 1114 C C . ASN A 1 136 ? -3.960 3.030 2.297 1.00 86.38 136 ASN A C 1
ATOM 1116 O O . ASN A 1 136 ? -4.707 3.057 3.277 1.00 86.38 136 ASN A O 1
ATOM 1120 N N . ILE A 1 137 ? -2.802 2.364 2.327 1.00 85.12 137 ILE A N 1
ATOM 1121 C CA . ILE A 1 137 ? -2.353 1.604 3.506 1.00 85.12 137 ILE A CA 1
ATOM 1122 C C . ILE A 1 137 ? -2.100 2.530 4.700 1.00 85.12 137 ILE A C 1
ATOM 1124 O O . ILE A 1 137 ? -2.577 2.253 5.798 1.00 85.12 137 ILE A O 1
ATOM 1128 N N . ILE A 1 138 ? -1.412 3.660 4.501 1.00 86.00 138 ILE A N 1
ATOM 1129 C CA . ILE A 1 138 ? -1.159 4.656 5.559 1.00 86.00 138 ILE A CA 1
ATOM 1130 C C . ILE A 1 138 ? -2.478 5.196 6.121 1.00 86.00 138 ILE A C 1
ATOM 1132 O O . ILE A 1 138 ? -2.620 5.385 7.332 1.00 86.00 138 ILE A O 1
ATOM 1136 N N . GLN A 1 139 ? -3.448 5.437 5.242 1.00 88.12 139 GLN A N 1
ATOM 1137 C CA . GLN A 1 139 ? -4.788 5.870 5.610 1.00 88.12 139 GLN A CA 1
ATOM 1138 C C . GLN A 1 139 ? -5.530 4.843 6.476 1.00 88.12 139 GLN A C 1
ATOM 1140 O O . GLN A 1 139 ? -6.200 5.236 7.434 1.00 88.12 139 GLN A O 1
ATOM 1145 N N . ILE A 1 140 ? -5.409 3.549 6.169 1.00 87.50 140 ILE A N 1
ATOM 1146 C CA . ILE A 1 140 ? -5.989 2.467 6.977 1.00 87.50 140 ILE A CA 1
ATOM 1147 C C . ILE A 1 140 ? -5.248 2.328 8.311 1.00 87.50 140 ILE A C 1
ATOM 1149 O O . ILE A 1 140 ? -5.897 2.343 9.356 1.00 87.50 140 ILE A O 1
ATOM 1153 N N . GLU A 1 141 ? -3.911 2.264 8.296 1.00 85.25 141 GLU A N 1
ATOM 1154 C CA . GLU A 1 141 ? -3.056 2.166 9.493 1.00 85.25 141 GLU A CA 1
ATOM 1155 C C . GLU A 1 141 ? -3.419 3.264 10.502 1.00 85.25 141 GLU A C 1
ATOM 1157 O O . GLU A 1 141 ? -3.652 3.014 11.684 1.00 85.25 141 GLU A O 1
ATOM 1162 N N . TYR A 1 142 ? -3.530 4.510 10.043 1.00 86.81 142 TYR A N 1
ATOM 1163 C CA . TYR A 1 142 ? -3.816 5.612 10.951 1.00 86.81 142 TYR A CA 1
ATOM 1164 C C . TYR A 1 142 ? -5.222 5.520 11.554 1.00 86.81 142 TYR A C 1
ATOM 1166 O O . TYR A 1 142 ? -5.395 5.719 12.757 1.00 86.81 142 TYR A O 1
ATOM 1174 N N . ARG A 1 143 ? -6.234 5.182 10.748 1.00 87.94 143 ARG A N 1
ATOM 1175 C CA . ARG A 1 143 ? -7.612 5.042 11.238 1.00 87.94 143 ARG A CA 1
ATOM 1176 C C . ARG A 1 143 ? -7.752 3.873 12.212 1.00 87.94 143 ARG A C 1
ATOM 1178 O O . ARG A 1 143 ? -8.427 4.022 13.228 1.00 87.94 143 ARG A O 1
ATOM 1185 N N . LEU A 1 144 ? -7.052 2.762 11.977 1.00 86.88 144 LEU A N 1
ATOM 1186 C CA . LEU A 1 144 ? -6.954 1.656 12.934 1.00 86.88 144 LEU A CA 1
ATOM 1187 C C . LEU A 1 144 ? -6.304 2.100 14.246 1.00 86.88 144 LEU A C 1
ATOM 1189 O O . LEU A 1 144 ? -6.830 1.806 15.319 1.00 86.88 144 LEU A O 1
ATOM 1193 N N . LYS A 1 145 ? -5.216 2.874 14.181 1.00 88.00 145 LYS A N 1
ATOM 1194 C CA . LYS A 1 145 ? -4.577 3.431 15.377 1.00 88.00 145 LYS A CA 1
ATOM 1195 C C . LYS A 1 145 ? -5.536 4.311 16.188 1.00 88.00 145 LYS A C 1
ATOM 1197 O O . LYS A 1 145 ? -5.566 4.197 17.410 1.00 88.00 145 LYS A O 1
ATOM 1202 N N . VAL A 1 146 ? -6.342 5.149 15.534 1.00 87.88 146 VAL A N 1
ATOM 1203 C CA . VAL A 1 146 ? -7.354 5.978 16.218 1.00 87.88 146 VAL A CA 1
ATOM 1204 C C . VAL A 1 146 ? -8.436 5.109 16.857 1.00 87.88 146 VAL A C 1
ATOM 1206 O O . VAL A 1 146 ? -8.801 5.342 18.008 1.00 87.88 146 VAL A O 1
ATOM 1209 N N . ILE A 1 147 ? -8.920 4.085 16.147 1.00 87.69 147 ILE A N 1
ATOM 1210 C CA . ILE A 1 147 ? -9.882 3.125 16.700 1.00 87.69 147 ILE A CA 1
ATOM 1211 C C . ILE A 1 147 ? -9.316 2.465 17.957 1.00 87.69 147 ILE A C 1
ATOM 1213 O O . ILE A 1 147 ? -10.018 2.395 18.961 1.00 87.69 147 ILE A O 1
ATOM 1217 N N . ARG A 1 148 ? -8.046 2.047 17.930 1.00 87.06 148 ARG A N 1
ATOM 1218 C CA . ARG A 1 148 ? -7.359 1.453 19.082 1.00 87.06 148 ARG A CA 1
ATOM 1219 C C . ARG A 1 148 ? -7.298 2.406 20.273 1.00 87.06 148 ARG A C 1
ATOM 1221 O O . ARG A 1 148 ? -7.628 1.989 21.375 1.00 87.06 148 ARG A O 1
ATOM 1228 N N . VAL A 1 149 ? -6.899 3.663 20.063 1.00 88.69 149 VAL A N 1
ATOM 1229 C CA . VAL A 1 149 ? -6.837 4.668 21.141 1.00 88.69 149 VAL A CA 1
ATOM 1230 C C . VAL A 1 149 ? -8.214 4.840 21.777 1.00 88.69 149 VAL A C 1
ATOM 1232 O O . VAL A 1 149 ? -8.351 4.647 22.979 1.00 88.69 149 VAL A O 1
ATOM 1235 N N . LYS A 1 150 ? -9.256 5.053 20.962 1.00 87.44 150 LYS A N 1
ATOM 1236 C CA . LYS A 1 150 ? -10.629 5.165 21.472 1.00 87.44 150 LYS A CA 1
ATOM 1237 C C . LYS A 1 150 ? -11.067 3.912 22.226 1.00 87.44 150 LYS A C 1
ATOM 1239 O O . LYS A 1 150 ? -11.691 4.019 23.271 1.00 87.44 150 LYS A O 1
ATOM 1244 N N . LEU A 1 151 ? -10.757 2.723 21.714 1.00 84.81 151 LEU A N 1
ATOM 1245 C CA . LEU A 1 151 ? -11.116 1.462 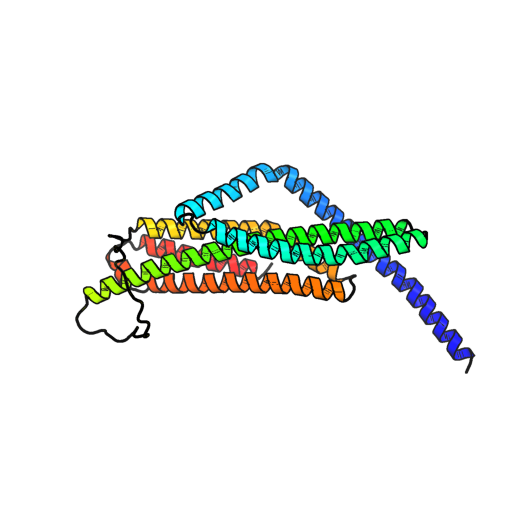22.360 1.00 84.81 151 LEU A CA 1
ATOM 1246 C C . LEU A 1 151 ? -10.419 1.302 23.723 1.00 84.81 151 LEU A C 1
ATOM 1248 O O . LEU A 1 151 ? -11.057 0.881 24.685 1.00 84.81 151 LEU A O 1
ATOM 1252 N N . ASN A 1 152 ? -9.143 1.682 23.818 1.00 84.62 152 ASN A N 1
ATOM 1253 C CA . ASN A 1 152 ? -8.386 1.678 25.069 1.00 84.62 152 ASN A CA 1
ATOM 1254 C C . ASN A 1 152 ? -8.943 2.683 26.084 1.00 84.62 152 ASN A C 1
ATOM 1256 O O . ASN A 1 152 ? -9.035 2.353 27.265 1.00 84.62 152 ASN A O 1
ATOM 1260 N N . ASP A 1 153 ? -9.366 3.867 25.639 1.00 85.38 153 ASP A N 1
ATOM 1261 C CA . ASP A 1 153 ? -10.017 4.860 26.503 1.00 85.38 153 ASP A CA 1
ATOM 1262 C C . ASP A 1 153 ? -11.349 4.327 27.055 1.00 85.38 153 ASP A C 1
ATOM 1264 O O . ASP A 1 153 ? -11.668 4.490 28.234 1.00 85.38 153 ASP A O 1
ATOM 1268 N N . LEU A 1 154 ? -12.122 3.622 26.218 1.00 82.12 154 LEU A N 1
ATOM 1269 C CA . LEU A 1 154 ? -13.354 2.959 26.650 1.00 82.12 154 LEU A CA 1
ATOM 1270 C C . LEU A 1 154 ? -13.070 1.830 27.654 1.00 82.12 154 LEU A C 1
ATOM 1272 O O . LEU A 1 154 ? -13.816 1.656 28.620 1.00 82.12 154 LEU A O 1
ATOM 1276 N N . TYR A 1 155 ? -12.000 1.065 27.430 1.00 78.44 155 TYR A N 1
ATOM 1277 C CA . TYR A 1 155 ? -11.585 -0.038 28.294 1.00 78.44 155 TYR A CA 1
ATOM 1278 C C . TYR A 1 155 ? -11.099 0.449 29.665 1.00 78.44 155 TYR A C 1
ATOM 1280 O O . TYR A 1 155 ? -11.570 -0.044 30.691 1.00 78.44 155 TYR A O 1
ATOM 1288 N N . SER A 1 156 ? -10.222 1.456 29.699 1.00 81.94 156 SER A N 1
ATOM 1289 C CA . SER A 1 156 ? -9.704 2.035 30.945 1.00 81.94 156 SER A CA 1
ATOM 1290 C C . SER A 1 156 ? -10.821 2.655 31.785 1.00 81.94 156 SER A C 1
ATOM 1292 O O . SER A 1 156 ? -10.876 2.453 32.999 1.00 81.94 156 SER A O 1
ATOM 1294 N N . PHE A 1 157 ? -11.782 3.328 31.145 1.00 78.56 157 PHE A N 1
ATOM 1295 C CA . PHE A 1 157 ? -12.973 3.826 31.826 1.00 78.56 157 PHE A CA 1
ATOM 1296 C C . PHE A 1 157 ? -13.824 2.692 32.408 1.00 78.56 157 PHE A C 1
ATOM 1298 O O . PHE A 1 157 ? -14.328 2.814 33.527 1.00 78.56 157 PHE A O 1
ATOM 1305 N N . ALA A 1 158 ? -14.004 1.594 31.664 1.00 74.06 158 ALA A N 1
ATOM 1306 C CA . ALA A 1 158 ? -14.757 0.444 32.147 1.00 74.06 158 ALA A CA 1
ATOM 1307 C C . ALA A 1 158 ? -14.102 -0.146 33.405 1.00 74.06 158 ALA A C 1
ATOM 1309 O O . ALA A 1 158 ? -14.792 -0.284 34.413 1.00 74.06 158 ALA A O 1
ATOM 1310 N N . ILE A 1 159 ? -12.787 -0.400 33.380 1.00 76.69 159 ILE A N 1
ATOM 1311 C CA . ILE A 1 159 ? -12.027 -0.915 34.535 1.00 76.69 159 ILE A CA 1
ATOM 1312 C C . ILE A 1 159 ? -12.144 0.020 35.740 1.00 76.69 159 ILE A C 1
ATOM 1314 O O . ILE A 1 159 ? -12.591 -0.410 36.801 1.00 76.69 159 ILE A O 1
ATOM 1318 N N . ASN A 1 160 ? -11.847 1.312 35.566 1.00 76.69 160 ASN A N 1
ATOM 1319 C CA . ASN A 1 160 ? -11.874 2.292 36.658 1.00 76.69 160 ASN A CA 1
ATOM 1320 C C . ASN A 1 160 ? -13.250 2.397 37.333 1.00 76.69 160 ASN A C 1
ATOM 1322 O O . ASN A 1 160 ? -13.354 2.754 38.509 1.00 76.69 160 ASN A O 1
ATOM 1326 N N . ARG A 1 161 ? -14.331 2.111 36.598 1.00 68.75 161 ARG A N 1
ATOM 1327 C CA . ARG A 1 161 ? -15.684 2.071 37.157 1.00 68.75 161 ARG A CA 1
ATOM 1328 C C . ARG A 1 161 ? -15.929 0.814 37.989 1.00 68.75 161 ARG A C 1
ATOM 1330 O O . ARG A 1 161 ? -16.663 0.896 38.968 1.00 68.75 161 ARG A O 1
ATOM 1337 N N . PHE A 1 162 ? -15.345 -0.321 37.611 1.00 62.66 162 PHE A N 1
ATOM 1338 C CA . PHE A 1 162 ? -15.458 -1.566 38.369 1.00 62.66 162 PHE A CA 1
ATOM 1339 C C . PHE A 1 162 ? -14.646 -1.518 39.663 1.00 62.66 162 PHE A C 1
ATOM 1341 O O . PHE A 1 162 ? -15.181 -1.899 40.702 1.00 62.66 162 PHE A O 1
ATOM 1348 N N . ASP A 1 163 ? -13.435 -0.961 39.638 1.00 60.81 163 ASP A N 1
ATOM 1349 C CA . ASP A 1 163 ? -12.590 -0.864 40.837 1.00 60.81 163 ASP A CA 1
ATOM 1350 C C . ASP A 1 163 ? -13.223 0.010 41.929 1.00 60.81 163 ASP A C 1
ATOM 1352 O O . ASP A 1 163 ? -13.092 -0.282 43.113 1.00 60.81 163 ASP A O 1
ATOM 1356 N N . ARG A 1 164 ? -14.010 1.030 41.554 1.00 58.31 164 ARG A N 1
ATOM 1357 C CA . ARG A 1 164 ? -14.773 1.840 42.523 1.00 58.31 164 ARG A CA 1
ATOM 1358 C C . ARG A 1 164 ? -15.989 1.126 43.115 1.00 58.31 164 ARG A C 1
ATOM 1360 O O . ARG A 1 164 ? -16.448 1.524 44.179 1.00 58.31 164 ARG A O 1
ATOM 1367 N N . VAL A 1 165 ? -16.534 0.117 42.433 1.00 57.72 165 VAL A N 1
ATOM 1368 C CA . VAL A 1 165 ? -17.682 -0.673 42.923 1.00 57.72 165 VAL A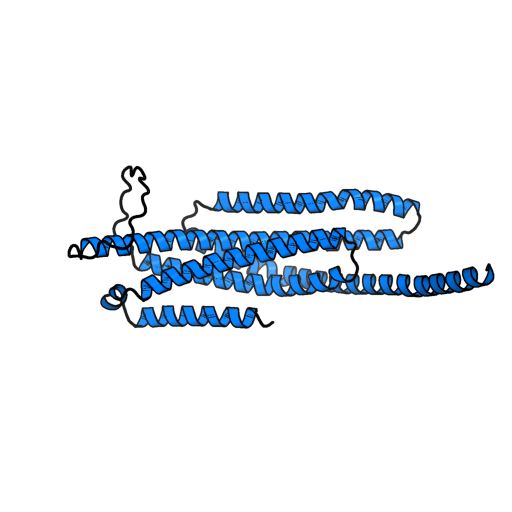 CA 1
ATOM 1369 C C . VAL A 1 165 ? -17.210 -1.882 43.741 1.00 57.72 165 VAL A C 1
ATOM 1371 O O . VAL A 1 165 ? -17.933 -2.337 44.618 1.00 57.72 165 VAL A O 1
ATOM 1374 N N . ASN A 1 166 ? -15.978 -2.348 43.515 1.00 48.31 166 ASN A N 1
ATOM 1375 C CA . ASN A 1 166 ? -15.332 -3.449 44.232 1.00 48.31 166 ASN A CA 1
ATOM 1376 C C . ASN A 1 166 ? -14.155 -2.963 45.100 1.00 48.31 166 ASN A C 1
ATOM 1378 O O . ASN A 1 166 ? -13.085 -3.577 45.114 1.00 48.31 166 ASN A O 1
ATOM 1382 N N . VAL A 1 167 ? -14.343 -1.886 45.874 1.00 49.28 167 VAL A N 1
ATOM 1383 C CA . VAL A 1 167 ? -13.416 -1.546 46.969 1.00 49.28 167 VAL A CA 1
ATOM 1384 C C . VAL A 1 167 ? -13.632 -2.547 48.104 1.00 49.28 167 VAL A C 1
ATOM 1386 O O . VAL A 1 167 ? -14.350 -2.319 49.071 1.00 49.28 167 VAL A O 1
ATOM 1389 N N . GLY A 1 168 ? -13.027 -3.708 47.887 1.00 48.09 168 GLY A N 1
ATOM 1390 C CA . GLY A 1 168 ? -13.024 -4.892 48.723 1.00 48.09 168 GLY A CA 1
ATOM 1391 C C . GLY A 1 168 ? -12.071 -5.935 48.134 1.00 48.09 168 GLY A C 1
ATOM 1392 O O . GLY A 1 168 ? -12.462 -7.080 47.952 1.00 48.09 168 GLY A O 1
ATOM 1393 N N . GLY A 1 169 ? -10.835 -5.541 47.789 1.00 47.66 169 GLY A N 1
ATOM 1394 C CA . GLY A 1 169 ? -9.707 -6.482 47.874 1.00 47.66 169 GLY A CA 1
ATOM 1395 C C . GLY A 1 169 ? -8.956 -6.926 46.612 1.00 47.66 169 GLY A C 1
ATOM 1396 O O . GLY A 1 169 ? -8.364 -7.998 46.663 1.00 47.66 169 GLY A O 1
ATOM 1397 N N . ILE A 1 170 ? -8.901 -6.177 45.500 1.00 54.34 170 ILE A N 1
ATOM 1398 C CA . ILE A 1 170 ? -8.094 -6.609 44.332 1.00 54.34 170 ILE A CA 1
ATOM 1399 C C . ILE A 1 170 ? -7.239 -5.457 43.777 1.00 54.34 170 ILE A C 1
ATOM 1401 O O . ILE A 1 170 ? -7.605 -4.789 42.821 1.00 54.34 170 ILE A O 1
ATOM 1405 N N . HIS A 1 171 ? -6.078 -5.227 44.399 1.00 46.41 171 HIS A N 1
ATOM 1406 C CA . HIS A 1 171 ? -5.176 -4.090 44.146 1.00 46.41 171 HIS A CA 1
ATOM 1407 C C . HIS A 1 171 ? -3.874 -4.486 43.405 1.00 46.41 171 HIS A C 1
ATOM 1409 O O . HIS A 1 171 ? -2.819 -3.906 43.661 1.00 46.41 171 HIS A O 1
ATOM 1415 N N . TRP A 1 172 ? -3.886 -5.503 42.530 1.00 53.41 172 TRP A N 1
ATOM 1416 C CA . TRP A 1 172 ? -2.632 -6.169 42.121 1.00 53.41 172 TRP A CA 1
ATOM 1417 C C . TRP A 1 172 ? -2.180 -6.062 40.655 1.00 53.41 172 TRP A C 1
ATOM 1419 O O . TRP A 1 172 ? -1.132 -6.624 40.359 1.00 53.41 172 TRP A O 1
ATOM 1429 N N . LEU A 1 173 ? -2.854 -5.351 39.735 1.00 45.50 173 LEU A N 1
ATOM 1430 C CA . LEU A 1 173 ? -2.502 -5.502 38.303 1.00 45.50 173 LEU A CA 1
ATOM 1431 C C . LEU A 1 173 ? -1.987 -4.300 37.506 1.00 45.50 173 LEU A C 1
ATOM 1433 O O . LEU A 1 173 ? -1.408 -4.542 36.455 1.00 45.50 173 LEU A O 1
ATOM 1437 N N . TYR A 1 174 ? -2.069 -3.049 37.965 1.00 46.69 174 TYR A N 1
ATOM 1438 C CA . TYR A 1 174 ? -1.441 -1.937 37.227 1.00 46.69 174 TYR A CA 1
ATOM 1439 C C . TYR A 1 174 ? -0.913 -0.840 38.155 1.00 46.69 174 TYR A C 1
ATOM 1441 O O . TYR A 1 174 ? -1.519 0.213 38.318 1.00 46.69 174 TYR A O 1
ATOM 1449 N N . SER A 1 175 ? 0.264 -1.077 38.735 1.00 41.00 175 SER A N 1
ATOM 1450 C CA . SER A 1 175 ? 1.144 -0.003 39.201 1.00 41.00 175 SER A CA 1
ATOM 1451 C C . SER A 1 175 ? 2.313 0.110 38.224 1.00 41.00 175 SER A C 1
ATOM 1453 O O . SER A 1 175 ? 3.352 -0.521 38.398 1.00 41.00 175 SER A O 1
ATOM 1455 N N . SER A 1 176 ? 2.125 0.872 37.144 1.00 45.84 176 SER A N 1
ATOM 1456 C CA . SER A 1 176 ? 3.246 1.399 36.365 1.00 45.84 176 SER A CA 1
ATOM 1457 C C . SER A 1 176 ? 3.317 2.901 36.600 1.00 45.84 176 SER A C 1
ATOM 1459 O O . SER A 1 176 ? 2.425 3.649 36.200 1.00 45.84 176 SER A O 1
ATOM 1461 N N . ASN A 1 177 ? 4.378 3.313 37.287 1.00 43.72 177 ASN A N 1
ATOM 1462 C CA . ASN A 1 177 ? 4.689 4.680 37.676 1.00 43.72 177 ASN A CA 1
ATOM 1463 C C . ASN A 1 177 ? 4.806 5.620 36.462 1.00 43.72 177 ASN A C 1
ATOM 1465 O O . ASN A 1 177 ? 5.892 5.805 35.924 1.00 43.72 177 ASN A O 1
ATOM 1469 N N . HIS A 1 178 ? 3.716 6.281 36.081 1.00 44.09 178 HIS A N 1
ATOM 1470 C CA . HIS A 1 178 ? 3.777 7.529 35.324 1.00 44.09 178 HIS A CA 1
ATOM 1471 C C . HIS A 1 178 ? 2.950 8.590 36.052 1.00 44.09 178 HIS A C 1
ATOM 1473 O O . HIS A 1 178 ? 1.722 8.584 36.031 1.00 44.09 178 HIS A O 1
ATOM 1479 N N . LYS A 1 179 ? 3.651 9.497 36.743 1.00 46.56 179 LYS A N 1
ATOM 1480 C CA . LYS A 1 179 ? 3.080 10.735 37.284 1.00 46.56 179 LYS A CA 1
ATOM 1481 C C . LYS A 1 179 ? 2.848 11.701 36.120 1.00 46.56 179 LYS A C 1
ATOM 1483 O O . LYS A 1 179 ? 3.747 12.460 35.770 1.00 46.56 179 LYS A O 1
ATOM 1488 N N . GLU A 1 180 ? 1.663 11.672 35.521 1.00 46.34 180 GLU A N 1
ATOM 1489 C CA . GLU A 1 180 ? 1.208 12.747 34.636 1.00 46.34 180 GLU A CA 1
ATOM 1490 C C . GLU A 1 180 ? 0.346 13.747 35.416 1.00 46.34 180 GLU A C 1
ATOM 1492 O O . GLU A 1 180 ? -0.629 13.396 36.077 1.00 46.34 180 GLU A O 1
ATOM 1497 N N . ASN A 1 181 ? 0.747 15.017 35.337 1.00 47.00 181 ASN A N 1
ATOM 1498 C CA . ASN A 1 181 ? 0.042 16.178 35.870 1.00 47.00 181 ASN A CA 1
ATOM 1499 C C . ASN A 1 181 ? -1.342 16.323 35.213 1.00 47.00 181 ASN A C 1
ATOM 1501 O O . ASN A 1 181 ? -1.487 16.944 34.159 1.00 47.00 181 ASN A O 1
ATOM 1505 N N . SER A 1 182 ? -2.378 15.796 35.856 1.00 45.16 182 SER A N 1
ATOM 1506 C CA . SER A 1 182 ? -3.767 15.945 35.430 1.00 45.16 182 SER A CA 1
ATOM 1507 C C . SER A 1 182 ? -4.330 17.314 35.838 1.00 45.16 182 SER A C 1
ATOM 1509 O O . SER A 1 182 ? -4.871 17.478 36.932 1.00 45.16 182 SER A O 1
ATOM 1511 N N . ARG A 1 183 ? -4.238 18.305 34.940 1.00 41.47 183 ARG A N 1
ATOM 1512 C CA . ARG A 1 183 ? -5.164 19.452 34.940 1.00 41.47 183 ARG A CA 1
ATOM 1513 C C . ARG A 1 183 ? -6.538 18.961 34.478 1.00 41.47 183 ARG A C 1
ATOM 1515 O O . ARG A 1 183 ? -6.625 18.191 33.527 1.00 41.47 183 ARG A O 1
ATOM 1522 N N . GLY A 1 184 ? -7.580 19.395 35.189 1.00 45.19 184 GLY A N 1
ATOM 1523 C CA . GLY A 1 184 ? -8.965 18.920 35.120 1.00 45.19 184 GLY A CA 1
ATOM 1524 C C . GLY A 1 184 ? -9.471 18.554 33.726 1.00 45.19 184 GLY A C 1
ATOM 1525 O O . GLY A 1 184 ? -9.880 19.411 32.949 1.00 45.19 184 GLY A O 1
ATOM 1526 N N . MET A 1 185 ? -9.497 17.252 33.450 1.00 38.84 185 MET A N 1
ATOM 1527 C CA . MET A 1 185 ? -10.180 16.676 32.304 1.00 38.84 185 MET A CA 1
ATOM 1528 C C . MET A 1 185 ? -11.608 16.362 32.748 1.00 38.84 185 MET A C 1
ATOM 1530 O O . MET A 1 185 ? -11.832 15.476 33.574 1.00 38.84 185 MET A O 1
ATOM 1534 N N . VAL A 1 186 ? -12.569 17.143 32.250 1.00 48.06 186 VAL A N 1
ATOM 1535 C CA . VAL A 1 186 ? -14.004 16.899 32.434 1.00 48.06 186 VAL A CA 1
ATOM 1536 C C . VAL A 1 186 ? -14.292 15.484 31.933 1.00 48.06 186 VAL A C 1
ATOM 1538 O O . VAL A 1 186 ? -14.228 15.224 30.732 1.00 48.06 186 VAL A O 1
ATOM 1541 N N . LEU A 1 187 ? -14.535 14.548 32.858 1.00 48.91 187 LEU A N 1
ATOM 1542 C CA . LEU A 1 187 ? -14.828 13.159 32.514 1.00 48.91 187 LEU A CA 1
ATOM 1543 C C . LEU A 1 187 ? -16.114 13.129 31.671 1.00 48.91 187 LEU A C 1
ATOM 1545 O O . LEU A 1 187 ? -17.153 13.579 32.164 1.00 48.91 187 LEU A O 1
ATOM 1549 N N . PRO A 1 188 ? -16.091 12.589 30.440 1.00 52.59 188 PRO A N 1
ATOM 1550 C CA . PRO A 1 188 ? -17.296 12.453 29.637 1.00 52.59 188 PRO A CA 1
ATOM 1551 C C . PRO A 1 188 ? -18.296 11.563 30.383 1.00 52.59 188 PRO A C 1
ATOM 1553 O O . PRO A 1 188 ? -18.051 10.386 30.670 1.00 52.59 188 PRO A O 1
ATOM 1556 N N . SER A 1 189 ? -19.426 12.155 30.757 1.00 50.84 189 SER A N 1
ATOM 1557 C CA . SER A 1 189 ? -20.478 11.492 31.509 1.00 50.84 189 SER A CA 1
ATOM 1558 C C . SER A 1 189 ? -21.218 10.519 30.585 1.00 50.84 189 SER A C 1
ATOM 1560 O O . SER A 1 189 ? -21.918 10.908 29.659 1.00 50.84 189 SER A O 1
ATOM 1562 N N . LYS A 1 190 ? -21.051 9.222 30.870 1.00 61.47 190 LYS A N 1
ATOM 1563 C CA . LYS A 1 190 ? -21.615 8.055 30.162 1.00 61.47 190 LYS A CA 1
ATOM 1564 C C . LYS A 1 190 ? -21.036 7.802 28.765 1.00 61.47 190 LYS A C 1
ATOM 1566 O O . LYS A 1 190 ? -21.538 8.289 27.761 1.00 61.47 190 LYS A O 1
ATOM 1571 N N . ILE A 1 191 ? -20.103 6.849 28.707 1.00 63.56 191 ILE A N 1
ATOM 1572 C CA . ILE A 1 191 ? -19.901 6.023 27.511 1.00 63.56 191 ILE A CA 1
ATOM 1573 C C . ILE A 1 191 ? -21.245 5.407 27.133 1.00 63.56 191 ILE A C 1
ATOM 1575 O O . ILE A 1 191 ? -21.832 4.636 27.903 1.00 63.56 191 ILE A O 1
ATOM 1579 N N . THR A 1 192 ? -21.737 5.754 25.952 1.00 68.75 192 THR A N 1
ATOM 1580 C CA . THR A 1 192 ? -22.996 5.221 25.456 1.00 68.75 192 THR A CA 1
ATOM 1581 C C . THR A 1 192 ? -22.728 3.970 24.629 1.00 68.75 192 THR A C 1
ATOM 1583 O O . THR A 1 192 ? -21.778 3.891 23.855 1.00 68.75 192 THR A O 1
ATOM 1586 N N . VAL A 1 193 ? -23.593 2.962 24.750 1.00 71.69 193 VAL A N 1
ATOM 1587 C CA . VAL A 1 193 ? -23.572 1.751 23.902 1.00 71.69 193 VAL A CA 1
ATOM 1588 C C . VAL A 1 193 ? -23.560 2.103 22.404 1.00 71.69 193 VAL A C 1
ATOM 1590 O O . VAL A 1 193 ? -23.068 1.343 21.569 1.00 71.69 193 VAL A O 1
ATOM 1593 N N . THR A 1 194 ? -24.085 3.276 22.059 1.00 80.06 194 THR A N 1
ATOM 1594 C CA . THR A 1 194 ? -24.050 3.840 20.714 1.00 80.06 194 THR A CA 1
ATOM 1595 C C . THR A 1 194 ? -22.639 4.137 20.210 1.00 80.06 194 THR A C 1
ATOM 1597 O O . THR A 1 194 ? -22.405 3.961 19.017 1.00 80.06 194 THR A O 1
ATOM 1600 N N . ASP A 1 195 ? -21.685 4.494 21.071 1.00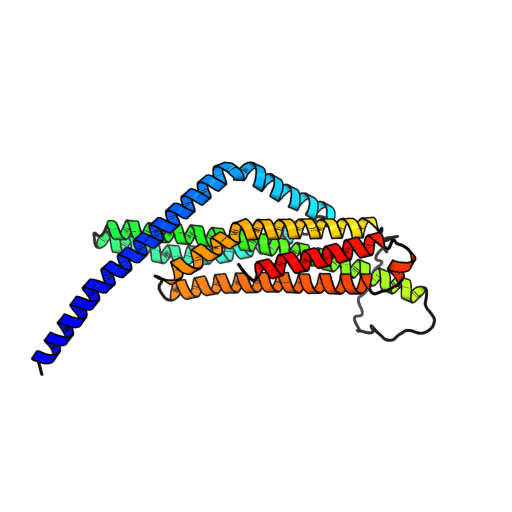 79.56 195 ASP A N 1
ATOM 1601 C CA . ASP A 1 195 ? -20.302 4.786 20.664 1.00 79.56 195 ASP A CA 1
ATOM 1602 C C . ASP A 1 195 ? -19.546 3.512 20.283 1.00 79.56 195 ASP A C 1
ATOM 1604 O O . ASP A 1 195 ? -18.848 3.480 19.268 1.00 79.56 195 ASP A O 1
ATOM 1608 N N . LEU A 1 196 ? -19.782 2.419 21.016 1.00 78.06 196 LEU A N 1
ATOM 1609 C CA . LEU A 1 196 ? -19.235 1.103 20.681 1.00 78.06 196 LEU A CA 1
ATOM 1610 C C . LEU A 1 196 ? -19.777 0.599 19.331 1.00 78.06 196 LEU A C 1
ATOM 1612 O O . LEU A 1 196 ? -19.012 0.139 18.485 1.00 78.06 196 LEU A O 1
ATOM 1616 N N . ASN A 1 197 ? -21.086 0.743 19.091 1.00 80.19 197 ASN A N 1
ATOM 1617 C CA . ASN A 1 197 ? -21.703 0.357 17.815 1.00 80.19 197 ASN A CA 1
ATOM 1618 C C . ASN A 1 197 ? -21.165 1.188 16.638 1.00 80.19 197 ASN A C 1
ATOM 1620 O O . ASN A 1 197 ? -20.953 0.657 15.546 1.00 80.19 197 ASN A O 1
ATOM 1624 N N . LYS A 1 198 ? -20.939 2.492 16.846 1.00 85.44 198 LYS A N 1
ATOM 1625 C CA . LYS A 1 198 ? -20.326 3.376 15.845 1.00 85.44 198 LYS A CA 1
ATOM 1626 C C . LYS A 1 198 ? -18.898 2.936 15.519 1.00 85.44 198 LYS A C 1
ATOM 1628 O O . LYS A 1 198 ? -18.556 2.836 14.343 1.00 85.44 198 LYS A O 1
ATOM 1633 N N . LEU A 1 199 ? -18.097 2.605 16.534 1.00 82.94 199 LEU A N 1
ATOM 1634 C CA . LEU A 1 199 ? -16.722 2.136 16.357 1.00 82.94 199 LEU A CA 1
ATOM 1635 C C . LEU A 1 199 ? -16.667 0.797 15.604 1.00 82.94 199 LEU A C 1
ATOM 1637 O O . LEU A 1 199 ? -15.879 0.644 14.671 1.00 82.94 199 LEU A O 1
ATOM 1641 N N . GLN A 1 200 ? -17.564 -0.135 15.941 1.00 82.69 200 GLN A N 1
ATOM 1642 C CA . GLN A 1 200 ? -17.714 -1.404 15.225 1.00 82.69 200 GLN A CA 1
ATOM 1643 C C . GLN A 1 200 ? -18.053 -1.177 13.745 1.00 82.69 200 GLN A C 1
ATOM 1645 O O . GLN A 1 200 ? -17.474 -1.817 12.867 1.00 82.69 200 GLN A O 1
ATOM 1650 N N . LYS A 1 201 ? -18.969 -0.245 13.456 1.00 85.56 201 LYS A N 1
ATOM 1651 C CA . LYS A 1 201 ? -19.338 0.107 12.081 1.00 85.56 201 LYS A CA 1
ATOM 1652 C C . LYS A 1 201 ? -18.162 0.716 11.312 1.00 85.56 201 LYS A C 1
ATOM 1654 O O . LYS A 1 201 ? -17.956 0.344 10.162 1.00 85.56 201 LYS A O 1
ATOM 1659 N N . CYS A 1 202 ? -17.365 1.591 11.931 1.00 87.06 202 CYS A N 1
ATOM 1660 C CA . CYS A 1 202 ? -16.145 2.119 11.305 1.00 87.06 202 CYS A CA 1
ATOM 1661 C C . CYS A 1 202 ? -15.154 1.019 10.951 1.00 87.06 202 CYS A C 1
ATOM 1663 O O . CYS A 1 202 ? -14.587 1.022 9.864 1.00 87.06 202 CYS A O 1
ATOM 1665 N N . TYR A 1 203 ? -14.958 0.072 11.862 1.00 82.19 203 TYR A N 1
ATOM 1666 C CA . TYR A 1 203 ? -14.028 -1.023 11.645 1.00 82.19 203 TYR A CA 1
ATOM 1667 C C . TYR A 1 203 ? -14.478 -1.958 10.508 1.00 82.19 203 TYR A C 1
ATOM 1669 O O . TYR A 1 203 ? -13.648 -2.368 9.701 1.00 82.19 203 TYR A O 1
ATOM 1677 N N . LEU A 1 204 ? -15.787 -2.220 10.370 1.00 83.50 204 LEU A N 1
ATOM 1678 C CA . LEU A 1 204 ? -16.334 -2.929 9.200 1.00 83.50 204 LEU A CA 1
ATOM 1679 C C . LEU A 1 204 ? -16.053 -2.206 7.890 1.00 83.50 204 LEU A C 1
ATOM 1681 O O . LEU A 1 204 ? -15.597 -2.830 6.939 1.00 83.50 204 LEU A O 1
ATOM 1685 N N . LEU A 1 205 ? -16.321 -0.900 7.851 1.00 86.19 205 LEU A N 1
ATOM 1686 C CA . LEU A 1 205 ? -16.108 -0.098 6.649 1.00 86.19 205 LEU A CA 1
ATOM 1687 C C . LEU A 1 205 ? -14.626 -0.077 6.250 1.00 86.19 205 LEU A C 1
ATOM 1689 O O . LEU A 1 205 ? -14.313 -0.171 5.069 1.00 86.19 205 LEU A O 1
ATOM 1693 N N . LEU A 1 206 ? -13.708 -0.030 7.223 1.00 85.38 206 LEU A N 1
ATOM 1694 C CA . LEU A 1 206 ? -12.271 -0.162 6.962 1.00 85.38 206 LEU A CA 1
ATOM 1695 C C . LEU A 1 206 ? -11.903 -1.536 6.390 1.00 85.38 206 LEU A C 1
ATOM 1697 O O . LEU A 1 206 ? -11.021 -1.623 5.538 1.00 85.38 206 LEU A O 1
ATOM 1701 N N . LEU A 1 207 ? -12.560 -2.611 6.835 1.00 82.19 207 LEU A N 1
ATOM 1702 C CA . LEU A 1 207 ? -12.304 -3.943 6.293 1.00 82.19 207 LEU A CA 1
ATOM 1703 C C . LEU A 1 207 ? -12.838 -4.090 4.864 1.00 82.19 207 LEU A C 1
ATOM 1705 O O . LEU A 1 207 ? -12.145 -4.638 4.009 1.00 82.19 207 LEU A O 1
ATOM 1709 N N . GLU A 1 208 ? -14.033 -3.569 4.592 1.00 83.75 208 GLU A N 1
ATOM 1710 C CA . GLU A 1 208 ? -14.596 -3.519 3.241 1.00 83.75 208 GLU A CA 1
ATOM 1711 C C . GLU A 1 208 ? -13.677 -2.734 2.292 1.00 83.75 208 GLU A C 1
ATOM 1713 O O . GLU A 1 208 ? -13.378 -3.195 1.191 1.00 83.75 208 GLU A O 1
ATOM 1718 N N . GLN A 1 209 ? -13.126 -1.608 2.757 1.00 83.75 209 GLN A N 1
ATOM 1719 C CA . GLN A 1 209 ? -12.116 -0.850 2.019 1.00 83.75 209 GLN A CA 1
ATOM 1720 C C . GLN A 1 209 ? -10.839 -1.652 1.777 1.00 83.75 209 GLN A C 1
ATOM 1722 O O . GLN A 1 209 ? -10.321 -1.636 0.664 1.00 83.75 209 GLN A O 1
ATOM 1727 N N . ASN A 1 210 ? -10.337 -2.372 2.780 1.00 82.94 210 ASN A N 1
ATOM 1728 C CA . ASN A 1 210 ? -9.149 -3.204 2.615 1.00 82.94 210 ASN A CA 1
ATOM 1729 C C . ASN A 1 210 ? -9.375 -4.317 1.582 1.00 82.94 210 ASN A C 1
ATOM 1731 O O . ASN A 1 210 ? -8.505 -4.581 0.758 1.00 82.94 210 ASN A O 1
ATOM 1735 N N . ASN A 1 211 ? -10.562 -4.931 1.577 1.00 80.81 211 ASN A N 1
ATOM 1736 C CA . ASN A 1 211 ? -10.930 -5.910 0.559 1.00 80.81 211 ASN A CA 1
ATOM 1737 C C . ASN A 1 211 ? -10.981 -5.274 -0.838 1.00 80.81 211 ASN A C 1
ATOM 1739 O O . ASN A 1 211 ? -10.418 -5.815 -1.784 1.00 80.81 211 ASN A O 1
ATOM 1743 N N . HIS A 1 212 ? -11.582 -4.089 -0.959 1.00 81.88 212 HIS A N 1
ATOM 1744 C CA . HIS A 1 212 ? -11.623 -3.346 -2.217 1.00 81.88 212 HIS A CA 1
ATOM 1745 C C . HIS A 1 212 ? -10.216 -2.960 -2.720 1.00 81.88 212 HIS A C 1
ATOM 1747 O O . HIS A 1 212 ? -9.920 -3.098 -3.906 1.00 81.88 212 HIS A O 1
ATOM 1753 N N . ILE A 1 213 ? -9.318 -2.528 -1.827 1.00 81.25 213 ILE A N 1
ATOM 1754 C CA . ILE A 1 213 ? -7.907 -2.256 -2.149 1.00 81.25 213 ILE A CA 1
ATOM 1755 C C . ILE A 1 213 ? -7.218 -3.544 -2.607 1.00 81.25 213 ILE A C 1
ATOM 1757 O O . ILE A 1 213 ? -6.563 -3.538 -3.643 1.00 81.25 213 ILE A O 1
ATOM 1761 N N . ASN A 1 214 ? -7.396 -4.659 -1.900 1.00 75.81 214 ASN A N 1
ATOM 1762 C CA . ASN A 1 214 ? -6.782 -5.933 -2.274 1.00 75.81 214 ASN A CA 1
ATOM 1763 C C . ASN A 1 214 ? -7.267 -6.439 -3.635 1.00 75.81 214 ASN A C 1
ATOM 1765 O O . ASN A 1 214 ? -6.451 -6.848 -4.454 1.00 75.81 214 ASN A O 1
ATOM 1769 N N . GLN A 1 215 ? -8.566 -6.354 -3.920 1.00 76.81 215 GLN A N 1
ATOM 1770 C CA . GLN A 1 215 ? -9.109 -6.727 -5.229 1.00 76.81 215 GLN A CA 1
ATOM 1771 C C . GLN A 1 215 ? -8.519 -5.866 -6.353 1.00 76.81 215 GLN A C 1
ATOM 1773 O O . GLN A 1 215 ? -8.237 -6.364 -7.439 1.00 76.81 215 GLN A O 1
ATOM 1778 N N . ARG A 1 216 ? -8.289 -4.576 -6.086 1.00 74.94 216 ARG A N 1
ATOM 1779 C CA . ARG A 1 216 ? -7.814 -3.622 -7.089 1.00 74.94 216 ARG A CA 1
ATOM 1780 C C . ARG A 1 216 ? -6.300 -3.638 -7.301 1.00 74.94 216 ARG A C 1
ATOM 1782 O O . ARG A 1 216 ? -5.837 -3.522 -8.433 1.00 74.94 216 ARG A O 1
ATOM 1789 N N . PHE A 1 217 ? -5.529 -3.726 -6.223 1.00 71.75 217 PHE A N 1
ATOM 1790 C CA . PHE A 1 217 ? -4.070 -3.614 -6.247 1.00 71.75 217 PHE A CA 1
ATOM 1791 C C . PHE A 1 217 ? -3.366 -4.964 -6.104 1.00 71.75 217 PHE A C 1
ATOM 1793 O O . PHE A 1 217 ? -2.233 -5.084 -6.558 1.00 71.75 217 PHE A O 1
ATOM 1800 N N . GLY A 1 218 ? -4.010 -5.984 -5.528 1.00 66.56 218 GLY A N 1
ATOM 1801 C CA . GLY A 1 218 ? -3.416 -7.309 -5.326 1.00 66.56 218 GLY A CA 1
ATOM 1802 C C . GLY A 1 218 ? -3.060 -7.989 -6.645 1.00 66.56 218 GLY A C 1
ATOM 1803 O O . GLY A 1 218 ? -1.907 -8.364 -6.850 1.00 66.56 218 GLY A O 1
ATOM 1804 N N . VAL A 1 219 ? -4.008 -8.028 -7.588 1.00 64.38 219 VAL A N 1
ATOM 1805 C CA . VAL A 1 219 ? -3.781 -8.594 -8.932 1.00 64.38 219 VAL A CA 1
ATOM 1806 C C . VAL A 1 219 ? -2.692 -7.817 -9.685 1.00 64.38 219 VAL A C 1
ATOM 1808 O O . VAL A 1 219 ? -1.802 -8.417 -10.282 1.00 64.38 219 VAL A O 1
ATOM 1811 N N . ARG A 1 220 ? -2.714 -6.479 -9.597 1.00 65.69 220 ARG A N 1
ATOM 1812 C CA . ARG A 1 220 ? -1.750 -5.593 -10.276 1.00 65.69 220 ARG A CA 1
ATOM 1813 C C . ARG A 1 220 ? -0.333 -5.699 -9.708 1.00 65.69 220 ARG A C 1
ATOM 1815 O O . ARG A 1 220 ? 0.638 -5.665 -10.460 1.00 65.69 220 ARG A O 1
ATOM 1822 N N . SER A 1 221 ? -0.199 -5.816 -8.390 1.00 63.50 221 SER A N 1
ATOM 1823 C CA . SER A 1 221 ? 1.101 -5.946 -7.723 1.00 63.50 221 SER A CA 1
ATOM 1824 C C . SER A 1 221 ? 1.761 -7.282 -8.074 1.00 63.50 221 SER A C 1
ATOM 1826 O O . SER A 1 221 ? 2.947 -7.329 -8.408 1.00 63.50 221 SER A O 1
ATOM 1828 N N . TYR A 1 222 ? 0.969 -8.360 -8.103 1.00 62.53 222 TYR A N 1
ATOM 1829 C CA . TYR A 1 222 ? 1.458 -9.689 -8.457 1.00 62.53 222 TYR A CA 1
ATOM 1830 C C . TYR A 1 222 ? 1.969 -9.734 -9.901 1.00 62.53 222 TYR A C 1
ATOM 1832 O O . TYR A 1 222 ? 3.133 -10.068 -10.122 1.00 62.53 222 TYR A O 1
ATOM 1840 N N . SER A 1 223 ? 1.160 -9.297 -10.875 1.00 60.19 223 SER A N 1
ATOM 1841 C CA . SER A 1 223 ? 1.526 -9.348 -12.299 1.00 60.19 223 SER A CA 1
ATOM 1842 C C . SER A 1 223 ? 2.786 -8.544 -12.630 1.00 60.19 223 SER A C 1
ATOM 1844 O O . SER A 1 223 ? 3.593 -8.969 -13.452 1.00 60.19 223 SER A O 1
ATOM 1846 N N . THR A 1 224 ? 2.986 -7.404 -11.966 1.00 60.44 224 THR A N 1
ATOM 1847 C CA . THR A 1 224 ? 4.106 -6.501 -12.279 1.00 60.44 224 THR A CA 1
ATOM 1848 C C . THR A 1 224 ? 5.427 -6.972 -11.654 1.00 60.44 224 THR A C 1
ATOM 1850 O O . THR A 1 224 ? 6.495 -6.803 -12.238 1.00 60.44 224 THR A O 1
ATOM 1853 N N . SER A 1 225 ? 5.374 -7.640 -10.496 1.00 60.47 225 SER A N 1
ATOM 1854 C CA . SER A 1 225 ? 6.574 -8.118 -9.790 1.00 60.47 225 SER A CA 1
ATOM 1855 C C . SER A 1 225 ? 7.313 -9.267 -10.496 1.00 60.47 225 SER A C 1
ATOM 1857 O O . SER A 1 225 ? 8.544 -9.339 -10.431 1.00 60.47 225 SER A O 1
ATOM 1859 N N . TYR A 1 226 ? 6.588 -10.154 -11.187 1.00 58.75 226 TYR A N 1
ATOM 1860 C CA . TYR A 1 226 ? 7.172 -11.313 -11.874 1.00 58.75 226 TYR A CA 1
ATOM 1861 C C . TYR A 1 226 ? 7.806 -10.948 -13.217 1.00 58.75 226 TYR A C 1
ATOM 1863 O O . TYR A 1 226 ? 8.864 -11.476 -13.555 1.00 58.75 226 TYR A O 1
ATOM 1871 N N . LEU A 1 227 ? 7.202 -10.016 -13.953 1.00 54.78 227 LEU A N 1
ATOM 1872 C CA . LEU A 1 227 ? 7.672 -9.623 -15.281 1.00 54.78 227 LEU A CA 1
ATOM 1873 C C . LEU A 1 227 ? 8.919 -8.729 -15.226 1.00 54.78 227 LEU A C 1
ATOM 1875 O O . LEU A 1 227 ? 9.880 -8.961 -15.956 1.00 54.78 227 LEU A O 1
ATOM 1879 N N . VAL A 1 228 ? 8.976 -7.781 -14.285 1.00 55.88 228 VAL A N 1
ATOM 1880 C CA . VAL A 1 228 ? 10.133 -6.878 -14.132 1.00 55.88 228 VAL A CA 1
ATOM 1881 C C . VAL A 1 228 ? 11.384 -7.610 -13.611 1.00 55.88 228 VAL A C 1
ATOM 1883 O O . VAL A 1 228 ? 12.513 -7.218 -13.915 1.00 55.88 228 VAL A O 1
ATOM 1886 N N . ARG A 1 229 ? 11.211 -8.713 -12.866 1.00 56.00 229 ARG A N 1
ATOM 1887 C CA . ARG A 1 229 ? 12.321 -9.542 -12.355 1.00 56.00 229 ARG A CA 1
ATOM 1888 C C . ARG A 1 229 ? 13.112 -10.257 -13.451 1.00 56.00 229 ARG A C 1
ATOM 1890 O O . ARG A 1 229 ? 14.275 -10.567 -13.220 1.00 56.00 229 ARG A O 1
ATOM 1897 N N . GLY A 1 230 ? 12.510 -10.508 -14.614 1.00 54.06 230 GLY A N 1
ATOM 1898 C CA . GLY A 1 230 ? 13.140 -11.296 -15.674 1.00 54.06 230 GLY A CA 1
ATOM 1899 C C . GLY A 1 230 ? 14.260 -10.579 -16.433 1.00 54.06 230 GLY A C 1
ATOM 1900 O O . GLY A 1 230 ? 15.055 -11.248 -17.084 1.00 54.06 230 GLY A O 1
ATOM 1901 N N . ILE A 1 231 ? 14.325 -9.240 -16.385 1.00 54.62 231 ILE A N 1
ATOM 1902 C CA . ILE A 1 231 ? 15.079 -8.468 -17.397 1.00 54.62 231 ILE A CA 1
ATOM 1903 C C . ILE A 1 231 ? 16.037 -7.429 -16.790 1.00 54.62 231 ILE A C 1
ATOM 1905 O O . ILE A 1 231 ? 16.854 -6.839 -17.492 1.00 54.62 231 ILE A O 1
ATOM 1909 N N . SER A 1 232 ? 15.998 -7.182 -15.481 1.00 55.19 232 SER A N 1
ATOM 1910 C CA . SER A 1 232 ? 16.474 -5.894 -14.984 1.00 55.19 232 SER A CA 1
ATOM 1911 C C . SER A 1 232 ? 17.809 -5.894 -14.222 1.00 55.19 232 SER A C 1
ATOM 1913 O O . SER A 1 232 ? 18.007 -6.654 -13.278 1.00 55.19 232 SER A O 1
ATOM 1915 N N . ASN A 1 233 ? 18.665 -4.921 -14.571 1.00 59.66 233 ASN A N 1
ATOM 1916 C CA . ASN A 1 233 ? 19.902 -4.521 -13.882 1.00 59.66 233 ASN A CA 1
ATOM 1917 C C . ASN A 1 233 ? 19.767 -4.482 -12.346 1.00 59.66 233 ASN A C 1
ATOM 1919 O O . ASN A 1 233 ? 18.730 -4.084 -11.810 1.00 59.66 233 ASN A O 1
ATOM 1923 N N . THR A 1 234 ? 20.857 -4.797 -11.641 1.00 62.28 234 THR A N 1
ATOM 1924 C CA . THR A 1 234 ? 20.963 -4.860 -10.166 1.00 62.28 234 THR A CA 1
ATOM 1925 C C . THR A 1 234 ? 20.380 -3.643 -9.432 1.00 62.28 234 THR A C 1
ATOM 1927 O O . THR A 1 234 ? 19.757 -3.806 -8.386 1.00 62.28 234 THR A O 1
ATOM 1930 N N . LEU A 1 235 ? 20.494 -2.433 -9.990 1.00 64.25 235 LEU A N 1
ATOM 1931 C CA . LEU A 1 235 ? 19.933 -1.202 -9.408 1.00 64.25 235 LEU A CA 1
ATOM 1932 C C . LEU A 1 235 ? 18.400 -1.194 -9.348 1.00 64.25 235 LEU A C 1
ATOM 1934 O O . LEU A 1 235 ? 17.813 -0.774 -8.354 1.00 64.25 235 LEU A O 1
ATOM 1938 N N . ASN A 1 236 ? 17.741 -1.709 -10.381 1.00 64.56 236 ASN A N 1
ATOM 1939 C CA . ASN A 1 236 ? 16.286 -1.828 -10.395 1.00 64.56 236 ASN A CA 1
ATOM 1940 C C . ASN A 1 236 ? 15.816 -2.938 -9.451 1.00 64.56 236 ASN A C 1
ATOM 1942 O O . ASN A 1 236 ? 14.729 -2.837 -8.889 1.00 64.56 236 ASN A O 1
ATOM 1946 N N . LEU A 1 237 ? 16.640 -3.969 -9.241 1.00 68.12 237 LEU A N 1
ATOM 1947 C CA . LEU A 1 237 ? 16.365 -5.012 -8.258 1.00 68.12 237 LEU A CA 1
ATOM 1948 C C . LEU A 1 237 ? 16.435 -4.457 -6.831 1.00 68.12 237 LEU A C 1
ATOM 1950 O O . LEU A 1 237 ? 15.549 -4.755 -6.033 1.00 68.12 237 LEU A O 1
ATOM 1954 N N . ILE A 1 238 ? 17.421 -3.608 -6.524 1.00 74.19 238 ILE A N 1
ATOM 1955 C CA . ILE A 1 238 ? 17.520 -2.917 -5.227 1.00 74.19 238 ILE A CA 1
ATOM 1956 C C . ILE A 1 238 ? 16.299 -2.024 -5.006 1.00 74.19 238 ILE A C 1
ATOM 1958 O O . ILE A 1 238 ? 15.642 -2.133 -3.973 1.00 74.19 238 ILE A O 1
ATOM 1962 N N . ASP A 1 239 ? 15.958 -1.190 -5.988 1.00 71.56 239 ASP A N 1
ATOM 1963 C CA . ASP A 1 239 ? 14.823 -0.276 -5.884 1.00 71.56 239 ASP A CA 1
ATOM 1964 C C . ASP A 1 239 ? 13.494 -1.033 -5.719 1.00 71.56 239 ASP A C 1
ATOM 1966 O O . ASP A 1 239 ? 12.719 -0.746 -4.808 1.00 71.56 239 ASP A O 1
ATOM 1970 N N . MET A 1 240 ? 13.248 -2.078 -6.512 1.00 70.06 240 MET A N 1
ATOM 1971 C CA . MET A 1 240 ? 12.055 -2.923 -6.362 1.00 70.06 240 MET A CA 1
ATOM 1972 C C . MET A 1 240 ? 12.017 -3.634 -5.010 1.00 70.06 240 MET A C 1
ATOM 1974 O O . MET A 1 240 ? 10.967 -3.696 -4.373 1.00 70.06 240 MET A O 1
ATOM 1978 N N . THR A 1 241 ? 13.161 -4.130 -4.535 1.00 74.75 241 THR A N 1
ATOM 1979 C CA . THR A 1 241 ? 13.255 -4.766 -3.216 1.00 74.75 241 THR A CA 1
ATOM 1980 C C . THR A 1 241 ? 12.942 -3.763 -2.109 1.00 74.75 241 THR A C 1
ATOM 1982 O O . THR A 1 241 ? 12.202 -4.100 -1.189 1.00 74.75 241 THR A O 1
ATOM 1985 N N . ALA A 1 242 ? 13.412 -2.517 -2.219 1.00 78.25 242 ALA A N 1
ATOM 1986 C CA . ALA A 1 242 ? 13.098 -1.456 -1.267 1.00 78.25 242 ALA A CA 1
ATOM 1987 C C . ALA A 1 242 ? 11.595 -1.125 -1.245 1.00 78.25 242 ALA A C 1
ATOM 1989 O O . ALA A 1 242 ? 11.009 -0.979 -0.167 1.00 78.25 242 ALA A O 1
ATOM 1990 N N . HIS A 1 243 ? 10.944 -1.066 -2.411 1.00 71.06 243 HIS A N 1
ATOM 1991 C CA . HIS A 1 243 ? 9.498 -0.848 -2.510 1.00 71.06 243 HIS A CA 1
ATOM 1992 C C . HIS A 1 243 ? 8.694 -2.011 -1.914 1.00 71.06 243 HIS A C 1
ATOM 1994 O O . HIS A 1 243 ? 7.799 -1.779 -1.099 1.00 71.06 243 HIS A O 1
ATOM 2000 N N . VAL A 1 244 ? 9.036 -3.257 -2.262 1.00 72.69 244 VAL A N 1
ATOM 2001 C CA . VAL A 1 244 ? 8.382 -4.460 -1.720 1.00 72.69 244 VAL A CA 1
ATOM 2002 C C . VAL A 1 244 ? 8.582 -4.545 -0.212 1.00 72.69 244 VAL A C 1
ATOM 2004 O O . VAL A 1 244 ? 7.619 -4.761 0.517 1.00 72.69 244 VAL A O 1
ATOM 2007 N N . PHE A 1 245 ? 9.799 -4.311 0.277 1.00 76.94 245 PHE A N 1
ATOM 2008 C CA . PHE A 1 245 ? 10.091 -4.313 1.706 1.00 76.94 245 PHE A CA 1
ATOM 2009 C C . PHE A 1 245 ? 9.286 -3.241 2.445 1.00 76.94 245 PHE A C 1
ATOM 2011 O O . PHE A 1 245 ? 8.667 -3.527 3.468 1.00 76.94 245 PHE A O 1
ATOM 2018 N N . THR A 1 246 ? 9.219 -2.022 1.898 1.00 74.38 246 THR A N 1
ATOM 2019 C CA . THR A 1 246 ? 8.415 -0.931 2.470 1.00 74.38 246 THR A CA 1
ATOM 2020 C C . THR A 1 246 ? 6.934 -1.301 2.528 1.00 74.38 246 THR A C 1
ATOM 2022 O O . THR A 1 246 ? 6.277 -1.051 3.540 1.00 74.38 246 THR A O 1
ATOM 2025 N N . LEU A 1 247 ? 6.409 -1.918 1.466 1.00 70.12 247 LEU A N 1
ATOM 2026 C CA . LEU A 1 247 ? 5.026 -2.375 1.402 1.00 70.12 247 LEU A CA 1
ATOM 2027 C C . LEU A 1 247 ? 4.748 -3.466 2.445 1.00 70.12 247 LEU A C 1
ATOM 2029 O O . LEU A 1 247 ? 3.812 -3.332 3.230 1.00 70.12 247 LEU A O 1
ATOM 2033 N N . VAL A 1 248 ? 5.581 -4.509 2.489 1.00 73.56 248 VAL A N 1
ATOM 2034 C CA . VAL A 1 248 ? 5.458 -5.629 3.435 1.00 73.56 248 VAL A CA 1
ATOM 2035 C C . VAL A 1 248 ? 5.524 -5.130 4.874 1.00 73.56 248 VAL A C 1
ATOM 2037 O O . VAL A 1 248 ? 4.622 -5.427 5.653 1.00 73.56 248 VAL A O 1
ATOM 2040 N N . TYR A 1 249 ? 6.513 -4.295 5.200 1.00 79.88 249 TYR A N 1
ATOM 2041 C CA . TYR A 1 249 ? 6.656 -3.687 6.524 1.00 79.88 249 TYR A CA 1
ATOM 2042 C C . TYR A 1 249 ? 5.394 -2.919 6.946 1.00 79.88 249 TYR A C 1
ATOM 2044 O O . TYR A 1 249 ? 4.940 -2.997 8.089 1.00 79.88 249 TYR A O 1
ATOM 2052 N N . ARG A 1 250 ? 4.782 -2.173 6.019 1.00 74.62 250 ARG A N 1
ATOM 2053 C CA . ARG A 1 250 ? 3.552 -1.416 6.293 1.00 74.62 250 ARG A CA 1
ATOM 2054 C C . ARG A 1 250 ? 2.339 -2.320 6.477 1.00 74.62 250 ARG A C 1
ATOM 2056 O O . ARG A 1 250 ? 1.550 -2.083 7.393 1.00 74.62 250 ARG A O 1
ATOM 2063 N N . CYS A 1 251 ? 2.210 -3.357 5.656 1.00 72.00 251 CYS A N 1
ATOM 2064 C CA . CYS A 1 251 ? 1.170 -4.370 5.804 1.00 72.00 251 CYS A CA 1
ATOM 2065 C C . CYS A 1 251 ? 1.286 -5.103 7.148 1.00 72.00 251 CYS A C 1
ATOM 2067 O O . CYS A 1 251 ? 0.282 -5.277 7.838 1.00 72.00 251 CYS A O 1
ATOM 2069 N N . GLU A 1 252 ? 2.500 -5.476 7.552 1.00 72.00 252 GLU A N 1
ATOM 2070 C CA . GLU A 1 252 ? 2.773 -6.127 8.834 1.00 72.00 252 GLU A CA 1
ATOM 2071 C C . GLU A 1 252 ? 2.393 -5.226 10.011 1.00 72.00 252 GLU A C 1
ATOM 2073 O O . GLU A 1 252 ? 1.645 -5.636 10.895 1.00 72.00 252 GLU A O 1
ATOM 2078 N N . LYS A 1 253 ? 2.782 -3.951 9.972 1.00 74.88 253 LYS A N 1
ATOM 2079 C CA . LYS A 1 253 ? 2.410 -2.987 11.010 1.00 74.88 253 LYS A CA 1
ATOM 2080 C C . LYS A 1 253 ? 0.897 -2.773 11.123 1.00 74.88 253 LYS A C 1
ATOM 2082 O O . LYS A 1 253 ? 0.361 -2.674 12.229 1.00 74.88 253 LYS A O 1
ATOM 2087 N N . ALA A 1 254 ? 0.188 -2.700 9.996 1.00 70.62 254 ALA A N 1
ATOM 2088 C CA . ALA A 1 254 ? -1.274 -2.636 9.998 1.00 70.62 254 ALA A CA 1
ATOM 2089 C C . ALA A 1 254 ? -1.892 -3.921 10.589 1.00 70.62 254 ALA A C 1
ATOM 2091 O O . ALA A 1 254 ? -2.911 -3.871 11.284 1.00 70.62 254 ALA A O 1
ATOM 2092 N N . TYR A 1 255 ? -1.252 -5.069 10.362 1.00 73.44 255 TYR A N 1
ATOM 2093 C CA . TYR A 1 255 ? -1.660 -6.360 10.906 1.00 73.44 255 TYR A CA 1
ATOM 2094 C C . TYR A 1 255 ? -1.420 -6.483 12.421 1.00 73.44 255 TYR A C 1
ATOM 2096 O O . TYR A 1 255 ? -2.288 -6.986 13.137 1.00 73.44 255 TYR A O 1
ATOM 2104 N N . GLU A 1 256 ? -0.305 -5.970 12.939 1.00 76.75 256 GLU A N 1
ATOM 2105 C CA . GLU A 1 256 ? -0.053 -5.878 14.383 1.00 76.75 256 GLU A CA 1
ATOM 2106 C C . GLU A 1 256 ? -1.107 -5.013 15.080 1.00 76.75 256 GLU A C 1
ATOM 2108 O O . GLU A 1 256 ? -1.731 -5.445 16.048 1.00 76.75 256 GLU A O 1
ATOM 2113 N N . GLN A 1 257 ? -1.401 -3.832 14.524 1.00 75.69 257 GLN A N 1
ATOM 2114 C CA . GLN A 1 257 ? -2.450 -2.957 15.060 1.00 75.69 257 GLN A CA 1
ATOM 2115 C C . GLN A 1 257 ? -3.811 -3.652 15.106 1.00 75.69 257 GLN A C 1
ATOM 2117 O O . GLN A 1 257 ? -4.582 -3.457 16.046 1.00 75.69 257 GLN A O 1
ATOM 2122 N N . ARG A 1 258 ? -4.109 -4.488 14.109 1.00 76.56 258 ARG A N 1
ATOM 2123 C CA . ARG A 1 258 ? -5.319 -5.307 14.096 1.00 76.56 258 ARG A CA 1
ATOM 2124 C C . ARG A 1 258 ? -5.332 -6.330 15.235 1.00 76.56 258 ARG A C 1
ATOM 2126 O O . ARG A 1 258 ? -6.369 -6.463 15.882 1.00 76.56 258 ARG A O 1
ATOM 2133 N N . LYS A 1 259 ? -4.235 -7.058 15.465 1.00 77.31 259 LYS A N 1
ATOM 2134 C CA . LYS A 1 259 ? -4.140 -8.045 16.557 1.00 77.31 259 LYS A CA 1
ATOM 2135 C C . LYS A 1 259 ? -4.397 -7.399 17.915 1.00 77.31 259 LYS A C 1
ATOM 2137 O O . LYS A 1 259 ? -5.160 -7.944 18.707 1.00 77.31 259 LYS A O 1
ATOM 2142 N N . ASP A 1 260 ? -3.843 -6.211 18.134 1.00 78.31 260 ASP A N 1
ATOM 2143 C CA . ASP A 1 260 ? -4.059 -5.457 19.369 1.00 78.31 260 ASP A CA 1
ATOM 2144 C C . ASP A 1 260 ? -5.534 -5.090 19.568 1.00 78.31 260 ASP A C 1
ATOM 2146 O O . ASP A 1 260 ? -6.073 -5.255 20.660 1.00 78.31 260 ASP A O 1
ATOM 2150 N N . ILE A 1 261 ? -6.212 -4.625 18.510 1.00 77.31 261 ILE A N 1
ATOM 2151 C CA . ILE A 1 261 ? -7.647 -4.295 18.563 1.00 77.31 261 ILE A CA 1
ATOM 2152 C C . ILE A 1 261 ? -8.478 -5.536 18.912 1.00 77.31 261 ILE A C 1
ATOM 2154 O O . ILE A 1 261 ? -9.396 -5.443 19.726 1.00 77.31 261 ILE A O 1
ATOM 2158 N N . ILE A 1 262 ? -8.157 -6.689 18.316 1.00 77.25 262 ILE A N 1
ATOM 2159 C CA . ILE A 1 262 ? -8.844 -7.959 18.591 1.00 77.25 262 ILE A CA 1
ATOM 2160 C C . ILE A 1 262 ? -8.635 -8.378 20.047 1.00 77.25 262 ILE A C 1
ATOM 2162 O O . ILE A 1 262 ? -9.611 -8.671 20.725 1.00 77.25 262 ILE A O 1
ATOM 2166 N N . SER A 1 263 ? -7.401 -8.316 20.550 1.00 80.75 263 SER A N 1
ATOM 2167 C CA . SER A 1 263 ? -7.088 -8.649 21.944 1.00 80.75 263 SER A CA 1
ATOM 2168 C C . SER A 1 263 ? -7.901 -7.806 22.934 1.00 80.75 263 SER A C 1
ATOM 2170 O O . SER A 1 263 ? -8.534 -8.339 23.845 1.00 80.75 263 SER A O 1
ATOM 2172 N N . VAL A 1 264 ? -7.978 -6.487 22.720 1.00 77.88 264 VAL A N 1
ATOM 2173 C CA . VAL A 1 264 ? -8.762 -5.598 23.594 1.00 77.88 264 VAL A CA 1
ATOM 2174 C C . VAL A 1 264 ? -10.264 -5.894 23.495 1.00 77.88 264 VAL A C 1
ATOM 2176 O O . VAL A 1 264 ? -10.962 -5.875 24.511 1.00 77.88 264 VAL A O 1
ATOM 2179 N N . LEU A 1 265 ? -10.777 -6.204 22.299 1.00 75.06 265 LEU A N 1
ATOM 2180 C CA . LEU A 1 265 ? -12.168 -6.634 22.124 1.00 75.06 265 LEU A CA 1
ATOM 2181 C C . LEU A 1 265 ? -12.450 -7.953 22.853 1.00 75.06 265 LEU A C 1
ATOM 2183 O O . LEU A 1 265 ? -13.461 -8.050 23.546 1.00 75.06 265 LEU A O 1
ATOM 2187 N N . ASP A 1 266 ? -11.561 -8.936 22.751 1.00 77.56 266 ASP A N 1
ATOM 2188 C CA . ASP A 1 266 ? -11.707 -10.225 23.425 1.00 77.56 266 ASP A CA 1
ATOM 2189 C C . ASP A 1 266 ? -11.687 -10.060 24.948 1.00 77.56 266 ASP A C 1
ATOM 2191 O O . ASP A 1 266 ? -12.556 -10.604 25.634 1.00 77.56 266 ASP A O 1
ATOM 2195 N N . HIS A 1 267 ? -10.793 -9.222 25.485 1.00 77.81 267 HIS A N 1
ATOM 2196 C CA . HIS A 1 267 ? -10.790 -8.859 26.905 1.00 77.81 267 HIS A CA 1
ATOM 2197 C C . HIS A 1 267 ? -12.108 -8.199 27.339 1.00 77.81 267 HIS A C 1
ATOM 2199 O O . HIS A 1 267 ? -12.677 -8.578 28.367 1.00 77.81 267 HIS A O 1
ATOM 2205 N N . LEU A 1 268 ? -12.641 -7.268 26.538 1.00 70.75 268 LEU A N 1
ATOM 2206 C CA . LEU A 1 268 ? -13.938 -6.628 26.788 1.00 70.75 268 LEU A CA 1
ATOM 2207 C C . LEU A 1 268 ? -15.103 -7.636 26.810 1.00 70.75 268 LEU A C 1
ATOM 2209 O O . LEU A 1 268 ? -16.036 -7.477 27.598 1.00 70.75 268 LEU A O 1
ATOM 2213 N N . ILE A 1 269 ? -15.067 -8.677 25.971 1.00 70.31 269 ILE A N 1
ATOM 2214 C CA . ILE A 1 269 ? -16.100 -9.730 25.920 1.00 70.31 269 ILE A CA 1
ATOM 2215 C C . ILE A 1 269 ? -15.962 -10.720 27.082 1.00 70.31 269 ILE A C 1
ATOM 2217 O O . ILE A 1 269 ? -16.979 -11.160 27.646 1.00 70.31 269 ILE A O 1
ATOM 2221 N N . ALA A 1 270 ? -14.721 -11.112 27.388 1.00 72.56 270 ALA A N 1
ATOM 2222 C CA . ALA A 1 270 ? -14.371 -12.101 28.401 1.00 72.56 270 ALA A CA 1
ATOM 2223 C C . ALA A 1 270 ? -14.696 -11.600 29.810 1.00 72.56 270 ALA A C 1
ATOM 2225 O O . ALA A 1 270 ? -15.155 -12.379 30.652 1.00 72.56 270 A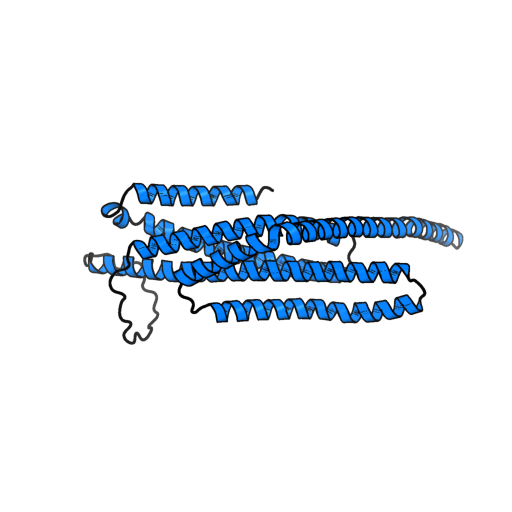LA A O 1
ATOM 2226 N N . HIS A 1 271 ? -14.555 -10.294 30.050 1.00 71.44 271 HIS A N 1
ATOM 2227 C CA . HIS A 1 271 ? -14.993 -9.675 31.291 1.00 71.44 271 HIS A CA 1
ATOM 2228 C C . HIS A 1 271 ? -16.525 -9.815 31.419 1.00 71.44 271 HIS A C 1
ATOM 2230 O O . HIS A 1 271 ? -17.315 -9.097 30.800 1.00 71.44 271 HIS A O 1
ATOM 2236 N N . LYS A 1 272 ? -16.964 -10.806 32.215 1.00 54.31 272 LYS A N 1
ATOM 2237 C CA . LYS A 1 272 ? -18.360 -11.276 32.379 1.00 54.31 272 LYS A CA 1
ATOM 2238 C C . LYS A 1 272 ? -19.382 -10.172 32.690 1.00 54.31 272 LYS A C 1
ATOM 2240 O O . LYS A 1 272 ? -20.585 -10.409 32.557 1.00 54.31 272 LYS A O 1
ATOM 2245 N N . THR A 1 273 ? -18.947 -8.977 33.067 1.00 53.69 273 THR A N 1
ATOM 2246 C CA . THR A 1 273 ? -19.791 -7.841 33.440 1.00 53.69 273 THR A CA 1
ATOM 2247 C C . THR A 1 273 ? -20.595 -7.245 32.276 1.00 53.69 273 THR A C 1
ATOM 2249 O O . THR A 1 273 ? -21.702 -6.767 32.519 1.00 53.69 273 THR A O 1
ATOM 2252 N N . PHE A 1 274 ? -20.173 -7.391 31.010 1.00 51.34 274 PHE A N 1
ATOM 2253 C CA . PHE A 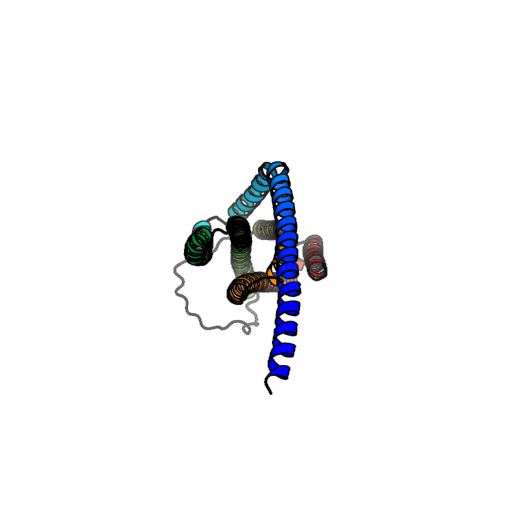1 274 ? -21.049 -7.083 29.858 1.00 51.34 274 PHE A CA 1
ATOM 2254 C C . PHE A 1 274 ? -22.125 -8.151 29.605 1.00 51.34 274 PHE A C 1
ATOM 2256 O O . PHE A 1 274 ? -23.145 -7.861 28.978 1.00 51.34 274 PHE A O 1
ATOM 2263 N N . SER A 1 275 ? -21.946 -9.375 30.118 1.00 46.44 275 SER A N 1
ATOM 2264 C CA . SER A 1 275 ? -22.946 -10.441 29.958 1.00 46.44 275 SER A CA 1
ATOM 2265 C C . SER A 1 275 ? -24.170 -10.254 30.853 1.00 46.44 275 SER A C 1
ATOM 2267 O O . SER A 1 275 ? -25.244 -10.732 30.503 1.00 46.44 275 SER A O 1
ATOM 2269 N N . LYS A 1 276 ? -24.036 -9.509 31.961 1.00 50.47 276 LYS A N 1
ATOM 2270 C CA . LYS A 1 276 ? -25.117 -9.325 32.940 1.00 50.47 276 LYS A CA 1
ATOM 2271 C C . LYS A 1 276 ? -26.130 -8.234 32.556 1.00 50.47 276 LYS A C 1
ATOM 2273 O O . LYS A 1 276 ? -27.262 -8.300 33.010 1.00 50.47 276 LYS A O 1
ATOM 2278 N N . TYR A 1 277 ? -25.756 -7.268 31.706 1.00 47.19 277 TYR A N 1
ATOM 2279 C CA . TYR A 1 277 ? -26.603 -6.109 31.357 1.00 47.19 277 TYR A CA 1
ATOM 2280 C C . TYR A 1 277 ? -26.931 -5.951 29.859 1.00 47.19 277 TYR A C 1
ATOM 2282 O O . TYR A 1 277 ? -27.611 -4.997 29.483 1.00 47.19 277 TYR A O 1
ATOM 2290 N N . GLY A 1 278 ? -26.485 -6.844 28.966 1.00 45.59 278 GLY A N 1
ATOM 2291 C CA . GLY A 1 278 ? -26.651 -6.581 27.533 1.00 45.59 278 GLY A CA 1
ATOM 2292 C C . GLY A 1 278 ? -26.486 -7.761 26.585 1.00 45.59 278 GLY A C 1
ATOM 2293 O O . GLY A 1 278 ? -25.514 -7.814 25.843 1.00 45.59 278 GLY A O 1
ATOM 2294 N N . ASN A 1 279 ? -27.535 -8.586 26.507 1.00 49.88 279 ASN A N 1
ATOM 2295 C CA . ASN A 1 279 ? -27.954 -9.396 25.355 1.00 49.88 279 ASN A CA 1
ATOM 2296 C C . ASN A 1 279 ? -26.950 -10.425 24.788 1.00 49.88 279 ASN A C 1
ATOM 2298 O O . ASN A 1 279 ? -26.035 -10.095 24.034 1.00 49.88 279 ASN A O 1
ATOM 2302 N N . CYS A 1 280 ? -27.257 -11.713 24.986 1.00 55.22 280 CYS A N 1
ATOM 2303 C CA . CYS A 1 280 ? -26.633 -12.866 24.314 1.00 55.22 280 CYS A CA 1
ATOM 2304 C C . CYS A 1 280 ? -26.546 -12.690 22.773 1.00 55.22 280 CYS A C 1
ATOM 2306 O O . CYS A 1 280 ? -25.568 -13.072 22.131 1.00 55.22 280 CYS A O 1
ATOM 2308 N N . LYS A 1 281 ? -27.512 -11.962 22.189 1.00 57.31 281 LYS A N 1
ATOM 2309 C CA . LYS A 1 281 ? -27.565 -11.568 20.768 1.00 57.31 281 LYS A CA 1
ATOM 2310 C C . LYS A 1 281 ? -26.392 -10.674 20.316 1.00 57.31 281 LYS A C 1
ATOM 2312 O O . LYS A 1 281 ? -26.025 -10.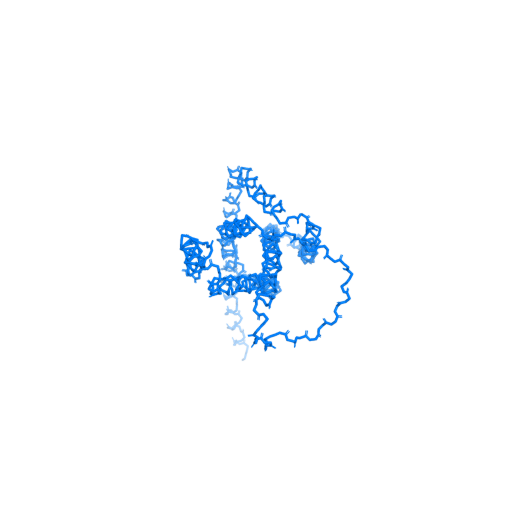705 19.143 1.00 57.31 281 LYS A O 1
ATOM 2317 N N . ARG A 1 282 ? -25.780 -9.885 21.215 1.00 55.03 282 ARG A N 1
ATOM 2318 C CA . ARG A 1 282 ? -24.584 -9.066 20.917 1.00 55.03 282 ARG A CA 1
ATOM 2319 C C . ARG A 1 282 ? -23.305 -9.886 20.924 1.00 55.03 282 ARG A C 1
ATOM 2321 O O . ARG A 1 282 ? -22.500 -9.703 20.019 1.00 55.03 282 ARG A O 1
ATOM 2328 N N . ARG A 1 283 ? -23.152 -10.819 21.871 1.00 56.81 283 ARG A N 1
ATOM 2329 C CA . ARG A 1 283 ? -22.037 -11.782 21.861 1.00 56.81 283 ARG A CA 1
ATOM 2330 C C . ARG A 1 283 ? -22.041 -12.608 20.583 1.00 56.81 283 ARG A C 1
ATOM 2332 O O . ARG A 1 283 ? -21.004 -12.721 19.952 1.00 56.81 283 ARG A O 1
ATOM 2339 N N . HIS A 1 284 ? -23.207 -13.079 20.145 1.00 58.03 284 HIS A N 1
ATOM 2340 C CA . HIS A 1 284 ? -23.311 -13.840 18.901 1.00 58.03 284 HIS A CA 1
ATOM 2341 C C . HIS A 1 284 ? -22.974 -12.996 17.657 1.00 58.03 284 HIS A C 1
ATOM 2343 O O . HIS A 1 284 ? -22.269 -13.466 16.773 1.00 58.03 284 HIS A O 1
ATOM 2349 N N . LYS A 1 285 ? -23.378 -11.714 17.611 1.00 57.50 285 LYS A N 1
ATOM 2350 C CA . LYS A 1 285 ? -22.956 -10.798 16.535 1.00 57.50 285 LYS A CA 1
ATOM 2351 C C . LYS A 1 285 ? -21.458 -10.508 16.555 1.00 57.50 285 LYS A C 1
ATOM 2353 O O . LYS A 1 285 ? -20.874 -10.470 15.484 1.00 57.50 285 LYS A O 1
ATOM 2358 N N . LEU A 1 286 ? -20.842 -10.313 17.723 1.00 53.41 286 LEU A N 1
ATOM 2359 C CA . LEU A 1 286 ? -19.402 -10.056 17.829 1.00 53.41 286 LEU A CA 1
ATOM 2360 C C . LEU A 1 286 ? -18.562 -11.316 17.558 1.00 53.41 286 LEU A C 1
ATOM 2362 O O . LEU A 1 286 ? -17.490 -11.223 16.978 1.00 53.41 286 LEU A O 1
ATOM 2366 N N . PHE A 1 287 ? -19.076 -12.492 17.913 1.00 58.25 287 PHE A N 1
ATOM 2367 C CA . PHE A 1 287 ? -18.448 -13.778 17.616 1.00 58.25 287 PHE A CA 1
ATOM 2368 C C . PHE A 1 287 ? -18.561 -14.134 16.126 1.00 58.25 287 PHE A C 1
ATOM 2370 O O . PHE A 1 287 ? -17.568 -14.498 15.508 1.00 58.25 287 PHE A O 1
ATOM 2377 N N . ASN A 1 288 ? -19.731 -13.925 15.505 1.00 56.19 288 ASN A N 1
ATOM 2378 C CA . ASN A 1 288 ? -19.889 -14.048 14.049 1.00 56.19 288 ASN A CA 1
ATOM 2379 C C . ASN A 1 288 ? -19.017 -13.036 13.300 1.00 56.19 288 ASN A C 1
ATOM 2381 O O . ASN A 1 288 ? -18.508 -13.337 12.228 1.00 56.19 288 ASN A O 1
ATOM 2385 N N . PHE A 1 289 ? -18.795 -11.862 13.887 1.00 56.41 289 PHE A N 1
ATOM 2386 C CA . PHE A 1 289 ? -17.844 -10.881 13.388 1.00 56.41 289 PHE A CA 1
ATOM 2387 C C . PHE A 1 289 ? -16.408 -11.414 13.465 1.00 56.41 289 PHE A C 1
ATOM 2389 O O . PHE A 1 289 ? -15.756 -11.513 12.439 1.00 56.41 289 PHE A O 1
ATOM 2396 N N . LEU A 1 290 ? -15.934 -11.863 14.630 1.00 54.41 290 LEU A N 1
ATOM 2397 C CA . LEU A 1 290 ? -14.623 -12.515 14.782 1.00 54.41 290 LEU A CA 1
ATOM 2398 C C . LEU A 1 290 ? -14.423 -13.679 13.788 1.00 54.41 290 LEU A C 1
ATOM 2400 O O . LEU A 1 290 ? -13.393 -13.735 13.118 1.00 54.41 290 LEU A O 1
ATOM 2404 N N . ASN A 1 291 ? -15.432 -14.533 13.596 1.00 49.38 291 ASN A N 1
ATOM 2405 C CA . ASN A 1 291 ? -15.388 -15.644 12.637 1.00 49.38 291 ASN A CA 1
ATOM 2406 C C . ASN A 1 291 ? -15.365 -15.192 11.165 1.00 49.38 291 ASN A C 1
ATOM 2408 O O . ASN A 1 291 ? -14.613 -15.754 10.365 1.00 49.38 291 ASN A O 1
ATOM 2412 N N . MET A 1 292 ? -16.118 -14.151 10.792 1.00 51.81 292 MET A N 1
ATOM 2413 C CA . MET A 1 292 ? -16.053 -13.548 9.449 1.00 51.81 292 MET A CA 1
ATOM 2414 C C . MET A 1 292 ? -14.668 -12.922 9.181 1.00 51.81 292 MET A C 1
ATOM 2416 O O . MET A 1 292 ? -14.164 -12.921 8.061 1.00 51.81 292 MET A O 1
ATOM 2420 N N . PHE A 1 293 ? -14.005 -12.439 10.234 1.00 50.94 293 PHE A N 1
ATOM 2421 C CA . PHE A 1 293 ? -12.677 -11.829 10.169 1.00 50.94 293 PHE A CA 1
ATOM 2422 C C . PHE A 1 293 ? -11.525 -12.839 10.061 1.00 50.94 293 PHE A C 1
ATOM 2424 O O . PHE A 1 293 ? -10.484 -12.517 9.475 1.00 50.94 293 PHE A O 1
ATOM 2431 N N . VAL A 1 294 ? -11.671 -14.035 10.632 1.00 46.88 294 VAL A N 1
ATOM 2432 C CA . VAL A 1 294 ? -10.697 -15.131 10.485 1.00 46.88 294 VAL A CA 1
ATOM 2433 C C . VAL A 1 294 ? -10.795 -15.744 9.083 1.00 46.88 294 VAL A C 1
ATOM 2435 O O . VAL A 1 294 ? -9.776 -15.966 8.430 1.00 46.88 294 VAL A O 1
ATOM 2438 N N . THR A 1 295 ? -12.013 -15.923 8.571 1.00 41.59 295 THR A N 1
ATOM 2439 C CA . THR A 1 295 ? -12.273 -16.560 7.266 1.00 41.59 295 THR A CA 1
ATOM 2440 C C . THR A 1 295 ? -11.810 -15.721 6.068 1.00 41.59 295 THR A C 1
ATOM 2442 O O . THR A 1 295 ? -11.188 -16.271 5.161 1.00 41.59 295 THR A O 1
ATOM 2445 N N . MET A 1 296 ? -11.980 -14.391 6.080 1.00 44.03 296 MET A N 1
ATOM 2446 C CA . MET A 1 296 ? -11.530 -13.534 4.963 1.00 44.03 296 MET A CA 1
ATOM 2447 C C . MET A 1 296 ? -10.002 -13.449 4.794 1.00 44.03 296 MET A C 1
ATOM 2449 O O . MET A 1 296 ? -9.528 -13.140 3.705 1.00 44.03 296 MET A O 1
ATOM 2453 N N . PHE A 1 297 ? -9.209 -13.729 5.835 1.00 44.59 297 PHE A N 1
ATOM 2454 C CA . PHE A 1 297 ? -7.742 -13.622 5.764 1.00 44.59 297 PHE A CA 1
ATOM 2455 C C . PHE A 1 297 ? -7.029 -14.960 5.557 1.00 44.59 297 PHE A C 1
ATOM 2457 O O . PHE A 1 297 ? -5.941 -14.977 4.988 1.00 44.59 297 PHE A O 1
ATOM 2464 N N . VAL A 1 298 ? -7.634 -16.077 5.970 1.00 40.03 298 VAL A N 1
ATOM 2465 C CA . VAL A 1 298 ? -7.118 -17.412 5.628 1.00 40.03 298 VAL A CA 1
ATOM 2466 C C . VAL A 1 298 ? -7.219 -17.651 4.118 1.00 40.03 298 VAL A C 1
ATOM 2468 O O . VAL A 1 298 ? -6.301 -18.220 3.539 1.00 40.03 298 VAL A O 1
ATOM 2471 N N . HIS A 1 299 ? -8.261 -17.135 3.458 1.00 39.53 299 HIS A N 1
ATOM 2472 C CA . HIS A 1 299 ? -8.363 -17.190 1.994 1.00 39.53 299 HIS A CA 1
ATOM 2473 C C . HIS A 1 299 ? -7.417 -16.212 1.277 1.00 39.53 299 HIS A C 1
ATOM 2475 O O . HIS A 1 299 ? -6.886 -16.558 0.231 1.00 39.53 299 HIS A O 1
ATOM 2481 N N . GLY A 1 300 ? -7.097 -15.052 1.865 1.00 40.91 300 GLY A N 1
ATOM 2482 C CA . GLY A 1 300 ? -6.087 -14.130 1.318 1.00 40.91 300 GLY A CA 1
ATOM 2483 C C . GLY A 1 300 ? -4.626 -14.584 1.478 1.00 40.91 300 GLY A C 1
ATOM 2484 O O . GLY A 1 300 ? -3.727 -13.898 1.007 1.00 40.91 300 GLY A O 1
ATOM 2485 N N . ARG A 1 301 ? -4.368 -15.709 2.163 1.00 38.31 301 ARG A N 1
ATOM 2486 C CA . ARG A 1 301 ? -3.043 -16.353 2.260 1.00 38.31 301 ARG A CA 1
ATOM 2487 C C . ARG A 1 301 ? -2.826 -17.464 1.221 1.00 38.31 301 ARG A C 1
ATOM 2489 O O . ARG A 1 301 ? -1.721 -17.992 1.168 1.00 38.31 301 ARG A O 1
ATOM 2496 N N . LEU A 1 302 ? -3.854 -17.845 0.454 1.00 27.48 302 LEU A N 1
ATOM 2497 C CA . LEU A 1 302 ? -3.847 -19.031 -0.419 1.00 27.48 302 LEU A CA 1
ATOM 2498 C C . LEU A 1 302 ? -4.257 -18.759 -1.879 1.00 27.48 302 LEU A C 1
ATOM 2500 O O . LEU A 1 302 ? -4.508 -19.700 -2.626 1.00 27.48 302 LEU A O 1
ATOM 2504 N N . THR A 1 303 ? -4.266 -17.500 -2.305 1.00 35.72 303 THR A N 1
ATOM 2505 C CA . THR A 1 303 ? -4.363 -17.095 -3.719 1.00 35.72 303 THR A CA 1
ATOM 2506 C C . THR A 1 303 ? -3.337 -16.018 -3.994 1.00 35.72 303 THR A C 1
ATOM 2508 O O . THR A 1 303 ? -2.636 -16.119 -5.018 1.00 35.72 303 THR A O 1
#

Radius of gyration: 27.88 Å; chains: 1; bounding box: 76×42×83 Å

Secondary structure (DSSP, 8-state):
-HHHHHHHHHHHHHHHHHHHHHHHHHHHHHHHHHHHHHHHHHHHHHHHHHHHHHHHHHHHHHHHHHH-STTHHHHHHHHHHHHHHHHHHHHHHHHHHHHHHHHHHHTT-HHHHHHHHHHHHHHHHHHHHHHHHHHHHHHHHHHHHHHHHHHHHHHHHHHHHHHHH--SS---S---------------S---HHHHHHHHHHHHHHHHHHHHHIIIIIHHHHHHHHHHTTT--HHHHHHHHHHHHHHHHHHHHHHHHHHHHHHHHHHHHHSTHHHHHS-HHHHHHHHHHHHHHHHHHHHTT--

Organism: Loxostege sticticalis (NCBI:txid481309)

pLDDT: mean 71.1, std 13.7, range [27.48, 88.69]

Sequence (303 aa):
MSAFRIINSNKYLILYGCVVPTCFYMTLLTFLFEILMYIVDLGYLFRFSGLIYLNYFKIYDRIDQILGTTYNTIIKARVLKYTICLASSSCMFLIPATLFWFSLIEAGSMLFVILWSTVFIIRFKHSLTIIELCANIIQIEYRLKVIRVKLNDLYSFAINRFDRVNVGGIHWLYSSNHKENSRGMVLPSKITVTDLNKLQKCYLLLLEQNNHINQRFGVRSYSTSYLVRGISNTLNLIDMTAHVFTLVYRCEKAYEQRKDIISVLDHLIAHKTFSKYGNCKRRHKLFNFLNMFVTMFVHGRLT